Protein AF-A0A1S3GCM2-F1 (afdb_monomer)

InterPro domains:
  IPR0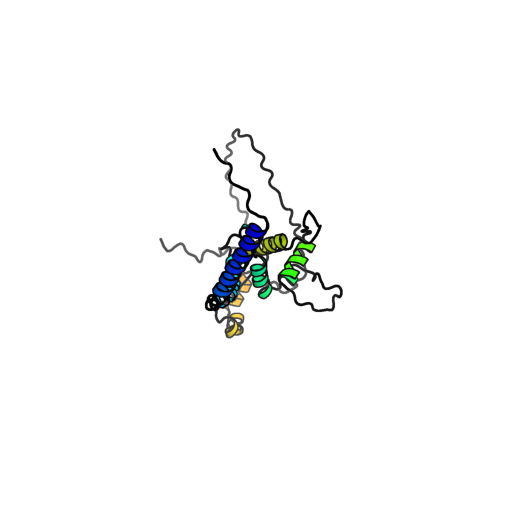43358 Ras GTPase GNL1-like [PTHR45709] (51-203)

pLDDT: mean 72.0, std 21.54, range [31.83, 96.75]

Organism: Dipodomys ordii (NCBI:txid10020)

Nearest PDB structures (foldseek):
  6n8o-assembly1_W  TM=8.128E-01  e=1.733E-04  Saccharomyces cerevisiae S288C
  5t62-assembly1_W  TM=8.204E-01  e=4.317E-04  Saccharomyces cerevisiae S288C
  6rzz-assembly1_o  TM=7.900E-01  e=2.388E-03  Saccharomyces cerevisiae
  6qtz-assembly1_o  TM=7.694E-01  e=2.337E-02  Saccharomyces cerevisiae

Structure (mmCIF, N/CA/C/O backbone):
data_AF-A0A1S3GCM2-F1
#
_entry.id   AF-A0A1S3GCM2-F1
#
loop_
_atom_site.group_PDB
_atom_site.id
_atom_site.type_symbol
_atom_site.label_atom_id
_atom_site.label_alt_id
_atom_site.label_comp_id
_atom_site.label_asym_id
_atom_site.label_entity_id
_atom_site.label_seq_id
_atom_site.pdbx_PDB_ins_code
_atom_site.Cartn_x
_atom_site.Cartn_y
_atom_site.Cartn_z
_atom_site.occupancy
_atom_site.B_iso_or_equiv
_atom_site.auth_seq_id
_atom_site.auth_comp_id
_atom_site.auth_asym_id
_atom_site.auth_atom_id
_atom_site.pdbx_PDB_model_num
ATOM 1 N N . MET A 1 1 ? 45.950 47.009 -46.769 1.00 57.00 1 MET A N 1
ATOM 2 C CA . MET A 1 1 ? 45.508 46.757 -45.376 1.00 57.00 1 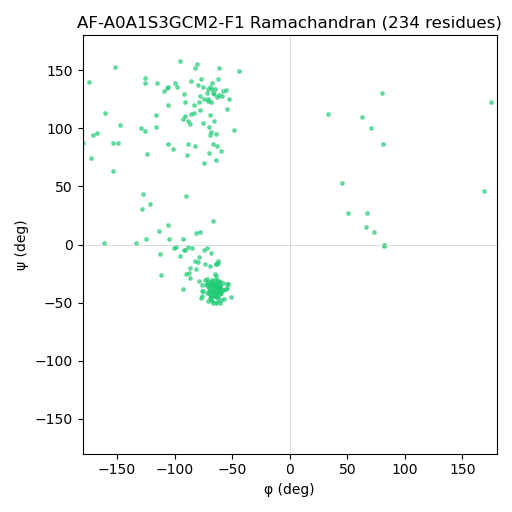MET A CA 1
ATOM 3 C C . MET A 1 1 ? 46.538 45.876 -44.669 1.00 57.00 1 MET A C 1
ATOM 5 O O . MET A 1 1 ? 46.752 44.761 -45.135 1.00 57.00 1 MET A O 1
ATOM 9 N N . PRO A 1 2 ? 47.229 46.347 -43.614 1.00 59.69 2 PRO A N 1
ATOM 10 C CA . PRO A 1 2 ? 48.253 45.549 -42.939 1.00 59.69 2 PRO A CA 1
ATOM 11 C C . PRO A 1 2 ? 47.612 44.452 -42.072 1.00 59.69 2 PRO A C 1
ATOM 13 O O . PRO A 1 2 ? 46.764 44.729 -41.224 1.00 59.69 2 PRO A O 1
ATOM 16 N N . ARG A 1 3 ? 48.000 43.188 -42.294 1.00 69.44 3 ARG A N 1
ATOM 17 C CA . ARG A 1 3 ? 47.502 42.033 -41.525 1.00 69.44 3 ARG A CA 1
ATOM 18 C C . ARG A 1 3 ? 48.064 42.062 -40.098 1.00 69.44 3 ARG A C 1
ATOM 20 O O . ARG A 1 3 ? 49.262 42.267 -39.904 1.00 69.44 3 ARG A O 1
ATOM 27 N N . LYS A 1 4 ? 47.204 41.838 -39.095 1.00 70.44 4 LYS A N 1
ATOM 28 C CA . LYS A 1 4 ? 47.606 41.750 -37.680 1.00 70.44 4 LYS A CA 1
ATOM 29 C C . LYS A 1 4 ? 48.572 40.575 -37.489 1.00 70.44 4 LYS A C 1
ATOM 31 O O . LYS A 1 4 ? 48.278 39.460 -37.914 1.00 70.44 4 LYS A O 1
ATOM 36 N N . LYS A 1 5 ? 49.720 40.832 -36.854 1.00 67.88 5 LYS A N 1
ATOM 37 C CA . LYS A 1 5 ? 50.728 39.805 -36.551 1.00 67.88 5 LYS A CA 1
ATOM 38 C C . LYS A 1 5 ? 50.137 38.788 -35.561 1.00 67.88 5 LYS A C 1
ATOM 40 O O . LYS A 1 5 ? 49.510 39.213 -34.588 1.00 67.88 5 LYS A O 1
ATOM 45 N N . PRO A 1 6 ? 50.308 37.474 -35.784 1.00 67.62 6 PRO A N 1
ATOM 46 C CA . PRO A 1 6 ? 49.808 36.461 -34.864 1.00 67.62 6 PRO A CA 1
ATOM 47 C C . PRO A 1 6 ? 50.478 36.607 -33.492 1.00 67.62 6 PRO A C 1
ATOM 49 O O . PRO A 1 6 ? 51.662 36.937 -33.397 1.00 67.62 6 PRO A O 1
ATOM 52 N N . PHE A 1 7 ? 49.708 36.380 -32.424 1.00 67.88 7 PHE A N 1
ATOM 53 C CA . PHE A 1 7 ? 50.210 36.472 -31.055 1.00 67.88 7 PHE A CA 1
ATOM 54 C C . PHE A 1 7 ? 51.369 35.502 -30.847 1.00 67.88 7 PHE A C 1
ATOM 56 O O . PHE A 1 7 ? 51.246 34.301 -31.096 1.00 67.88 7 PHE A O 1
ATOM 63 N N . SER A 1 8 ? 52.483 36.034 -30.346 1.00 75.81 8 SER A N 1
ATOM 64 C CA . SER A 1 8 ? 53.627 35.223 -29.949 1.00 75.81 8 SER A CA 1
ATOM 65 C C . SER A 1 8 ? 53.179 34.165 -28.941 1.00 75.81 8 SER A C 1
ATOM 67 O O . SER A 1 8 ? 52.483 34.468 -27.967 1.00 75.81 8 SER A O 1
ATOM 69 N N . VAL A 1 9 ? 53.603 32.917 -29.150 1.00 75.31 9 VAL A N 1
ATOM 70 C CA . VAL A 1 9 ? 53.240 31.768 -28.303 1.00 75.31 9 VAL A CA 1
ATOM 71 C C . VAL A 1 9 ? 53.555 32.042 -26.825 1.00 75.31 9 VAL A C 1
ATOM 73 O O . VAL A 1 9 ? 52.787 31.663 -25.940 1.00 75.31 9 VAL A O 1
ATOM 76 N N . LYS A 1 10 ? 54.630 32.795 -26.549 1.00 80.44 10 LYS A N 1
ATOM 77 C CA . LYS A 1 10 ? 55.011 33.213 -25.191 1.00 80.44 10 LYS A CA 1
ATOM 78 C C . LYS A 1 10 ? 53.991 34.167 -24.560 1.00 80.44 10 LYS A C 1
ATOM 80 O O . LYS A 1 10 ? 53.651 34.011 -23.390 1.00 80.44 10 LYS A O 1
ATOM 85 N N . GLN A 1 11 ? 53.459 35.112 -25.335 1.00 80.31 11 GLN A N 1
ATOM 86 C CA . GLN A 1 11 ? 52.444 36.059 -24.860 1.00 80.31 11 GLN A CA 1
ATOM 87 C C . GLN A 1 11 ? 51.109 35.355 -24.589 1.00 80.31 11 GLN A C 1
ATOM 89 O O . GLN A 1 11 ? 50.469 35.622 -23.574 1.00 80.31 11 GLN A O 1
ATOM 94 N N . LYS A 1 12 ? 50.728 34.394 -25.442 1.00 81.62 12 LYS A N 1
ATOM 95 C CA . LYS A 1 12 ? 49.505 33.598 -25.262 1.00 81.62 12 LYS A CA 1
ATOM 96 C C . LYS A 1 12 ? 49.582 32.685 -24.032 1.00 81.62 12 LYS A C 1
ATOM 98 O O . LYS A 1 12 ? 48.602 32.574 -23.299 1.00 81.62 12 LYS A O 1
ATOM 103 N N . LYS A 1 13 ? 50.746 32.078 -23.765 1.00 84.19 13 LYS A N 1
ATOM 104 C CA . LYS A 1 13 ? 50.967 31.261 -22.559 1.00 84.19 13 LYS A CA 1
ATOM 105 C C . LYS A 1 13 ? 50.836 32.098 -21.283 1.00 84.19 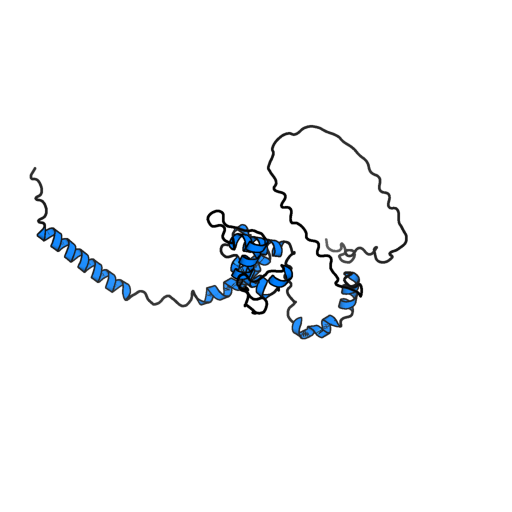13 LYS A C 1
ATOM 107 O O . LYS A 1 13 ? 50.126 31.681 -20.375 1.00 84.19 13 LYS A O 1
ATOM 112 N N . LYS A 1 14 ? 51.434 33.296 -21.256 1.00 86.19 14 LYS A N 1
ATOM 113 C CA . LYS A 1 14 ? 51.326 34.221 -20.117 1.00 86.19 14 LYS A CA 1
ATOM 114 C C . LYS A 1 14 ? 49.877 34.662 -19.869 1.00 86.19 14 LYS A C 1
ATOM 116 O O . LYS A 1 14 ? 49.393 34.543 -18.754 1.00 86.19 14 LYS A O 1
ATOM 121 N N . GLN A 1 15 ? 49.143 35.036 -20.922 1.00 82.56 15 GLN A N 1
ATOM 122 C CA . GLN A 1 15 ? 47.719 35.389 -20.811 1.00 82.56 15 GLN A CA 1
ATOM 123 C C . GLN A 1 15 ? 46.852 34.263 -20.228 1.00 82.56 15 GLN A C 1
ATOM 125 O O . GLN A 1 15 ? 45.928 34.526 -19.460 1.00 82.56 15 GLN A O 1
ATOM 130 N N . LEU A 1 16 ? 47.122 33.0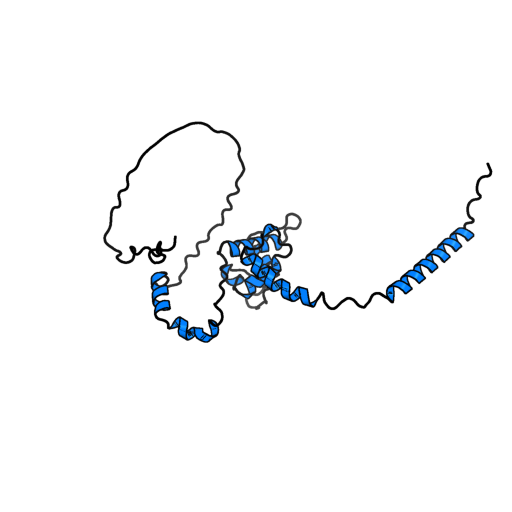07 -20.597 1.00 82.19 16 LEU A N 1
ATOM 131 C CA . LEU A 1 16 ? 46.379 31.860 -20.070 1.00 82.19 16 LEU A CA 1
ATOM 132 C C . LEU A 1 16 ? 46.705 31.582 -18.599 1.00 82.19 16 LEU A C 1
ATOM 134 O O . LEU A 1 16 ? 45.823 31.146 -17.860 1.00 82.19 16 LEU A O 1
ATOM 138 N N . GLN A 1 17 ? 47.944 31.840 -18.180 1.00 83.81 17 GLN A N 1
ATOM 139 C CA . GLN A 1 17 ? 48.387 31.668 -16.799 1.00 83.81 17 GLN A CA 1
ATOM 140 C C . GLN A 1 17 ? 47.756 32.734 -15.890 1.00 83.81 17 GLN A C 1
ATOM 142 O O . GLN A 1 17 ? 47.071 32.374 -14.933 1.00 83.81 17 GLN A O 1
ATOM 147 N N . ASP A 1 18 ? 47.808 34.007 -16.295 1.00 85.31 18 ASP A N 1
ATOM 148 C CA . ASP A 1 18 ? 47.167 35.122 -15.580 1.00 85.31 18 ASP A CA 1
ATOM 149 C C . ASP A 1 18 ? 45.637 34.931 -15.476 1.00 85.31 18 ASP A C 1
ATOM 151 O O . ASP A 1 18 ? 45.013 35.233 -14.454 1.00 85.31 18 ASP A O 1
ATOM 155 N N . LYS A 1 19 ? 44.999 34.375 -16.521 1.00 83.62 19 LYS A N 1
ATOM 156 C CA . LYS A 1 19 ? 43.556 34.064 -16.511 1.00 83.62 19 LYS A CA 1
ATOM 157 C C . LYS A 1 19 ? 43.211 32.917 -15.552 1.00 83.62 19 LYS A C 1
ATOM 159 O O . LYS A 1 19 ? 42.137 32.939 -14.949 1.00 83.62 19 LYS A O 1
ATOM 164 N N . ARG A 1 20 ? 44.096 31.924 -15.400 1.00 77.00 20 ARG A N 1
ATOM 165 C CA . ARG A 1 20 ? 43.927 30.820 -14.437 1.00 77.00 20 ARG A CA 1
ATOM 166 C C . ARG A 1 20 ? 44.093 31.301 -12.997 1.00 77.00 20 ARG A C 1
ATOM 168 O O . ARG A 1 20 ? 43.283 30.923 -12.156 1.00 77.00 20 ARG A O 1
ATOM 175 N N . GLU A 1 21 ? 45.066 32.167 -12.731 1.00 77.06 21 GLU A N 1
ATOM 176 C CA . GLU A 1 21 ? 45.298 32.737 -11.396 1.00 77.06 21 GLU A CA 1
ATOM 177 C C . GLU A 1 21 ? 44.140 33.637 -10.946 1.00 77.06 21 GLU A C 1
ATOM 179 O O . GLU A 1 21 ? 43.641 33.482 -9.832 1.00 77.06 21 GLU A O 1
ATOM 184 N N . ARG A 1 22 ? 43.604 34.479 -11.843 1.00 74.44 22 ARG A N 1
ATOM 185 C CA . ARG A 1 22 ? 42.395 35.275 -11.554 1.00 74.44 22 ARG A CA 1
ATOM 186 C C . ARG A 1 22 ? 41.172 34.407 -11.260 1.00 74.44 22 ARG A C 1
ATOM 188 O O . ARG A 1 22 ? 40.411 34.717 -10.349 1.00 74.44 22 ARG A O 1
ATOM 195 N N . LYS A 1 23 ? 40.980 33.310 -12.003 1.00 71.31 23 LYS A N 1
ATOM 196 C CA . LYS A 1 23 ? 39.861 32.383 -11.761 1.00 71.31 23 LYS A CA 1
ATOM 197 C C . LYS A 1 23 ? 40.004 31.650 -10.421 1.00 71.31 23 LYS A C 1
ATOM 199 O O . LYS A 1 23 ? 38.994 31.411 -9.769 1.00 71.31 23 LYS A O 1
ATOM 204 N N . ARG A 1 24 ? 41.235 31.334 -10.004 1.00 67.25 24 ARG A N 1
ATOM 205 C CA . ARG A 1 24 ? 41.522 30.684 -8.717 1.00 67.25 24 ARG A CA 1
ATOM 206 C C . ARG A 1 24 ? 41.224 31.609 -7.532 1.00 67.25 24 ARG A C 1
ATOM 208 O O . ARG A 1 24 ? 40.508 31.199 -6.629 1.00 67.25 24 ARG A O 1
ATOM 215 N N . GLY A 1 25 ? 41.645 32.875 -7.596 1.00 60.19 25 GLY A N 1
ATOM 216 C CA . GLY A 1 25 ? 41.355 33.859 -6.541 1.00 60.19 25 GLY A CA 1
ATOM 217 C C . GLY A 1 25 ? 39.861 34.166 -6.356 1.00 60.19 25 GLY A C 1
ATOM 218 O O . GLY A 1 25 ? 39.407 34.367 -5.234 1.00 60.19 25 GLY A O 1
ATOM 219 N N . LEU A 1 26 ? 39.068 34.140 -7.436 1.00 58.72 26 LEU A N 1
ATOM 220 C CA . LEU A 1 26 ? 37.606 34.269 -7.350 1.00 58.72 26 LEU A CA 1
ATOM 221 C C . LEU A 1 26 ? 36.934 33.052 -6.694 1.00 58.72 26 LEU A C 1
ATOM 223 O O . LEU A 1 26 ? 35.932 33.208 -6.002 1.00 58.72 26 LEU A O 1
ATOM 227 N N . GLN A 1 27 ? 37.472 31.848 -6.909 1.00 58.09 27 GLN A N 1
ATOM 228 C CA . GLN A 1 27 ? 36.928 30.615 -6.335 1.00 58.09 27 GLN A CA 1
ATOM 229 C C . GLN A 1 27 ? 37.167 30.533 -4.823 1.00 58.09 27 GLN A C 1
ATOM 231 O O . GLN A 1 27 ? 36.278 30.093 -4.097 1.00 58.09 27 GLN A O 1
ATOM 236 N N . ASP A 1 28 ? 38.311 31.025 -4.346 1.00 56.62 28 ASP A N 1
ATOM 237 C CA . ASP A 1 28 ? 38.627 31.059 -2.913 1.00 56.62 28 ASP A CA 1
ATOM 238 C C . ASP A 1 28 ? 37.825 32.142 -2.160 1.00 56.62 28 ASP A C 1
ATOM 240 O O . ASP A 1 28 ? 37.438 31.933 -1.012 1.00 56.62 28 ASP A O 1
ATOM 244 N N . GLY A 1 29 ? 37.468 33.256 -2.817 1.00 52.84 29 GLY A N 1
ATOM 245 C CA . GLY A 1 29 ? 36.612 34.301 -2.231 1.00 52.84 29 GLY A CA 1
ATOM 246 C C . GLY A 1 29 ? 35.134 33.909 -2.071 1.00 52.84 29 GLY A C 1
ATOM 247 O O . GLY A 1 29 ? 34.475 34.364 -1.140 1.00 52.84 29 GLY A O 1
ATOM 248 N N . LEU A 1 30 ? 34.613 33.034 -2.939 1.00 54.59 30 LEU A N 1
ATOM 249 C CA . LEU A 1 30 ? 33.216 32.564 -2.902 1.00 54.59 30 LEU A CA 1
ATOM 250 C C . LEU A 1 30 ? 32.973 31.438 -1.882 1.00 54.59 30 LEU A C 1
ATOM 252 O O . LEU A 1 30 ? 31.838 31.232 -1.450 1.00 54.59 30 LEU A O 1
ATOM 256 N N . ARG A 1 31 ? 34.025 30.719 -1.468 1.00 52.25 31 ARG A N 1
ATOM 257 C CA . ARG A 1 31 ? 33.927 29.635 -0.471 1.00 52.25 31 ARG A CA 1
ATOM 258 C C . ARG A 1 31 ? 33.854 30.140 0.975 1.00 52.25 31 ARG A C 1
ATOM 260 O O . ARG A 1 31 ? 33.459 29.379 1.848 1.00 52.25 31 ARG A O 1
ATOM 267 N N . SER A 1 32 ? 34.189 31.408 1.222 1.00 52.00 32 SER A N 1
ATOM 268 C CA . SER A 1 32 ? 34.208 32.018 2.563 1.00 52.00 32 SER A CA 1
ATOM 269 C C . SER A 1 32 ? 32.849 32.594 3.010 1.00 52.00 32 SER A C 1
ATOM 271 O O . SER A 1 32 ? 32.602 32.747 4.201 1.00 52.00 32 SER A O 1
ATOM 273 N N . SER A 1 33 ? 31.925 32.878 2.086 1.00 52.75 33 SER A N 1
ATOM 274 C CA . SER A 1 33 ? 30.721 33.682 2.372 1.00 52.75 33 SER A CA 1
ATOM 275 C C . SER A 1 33 ? 29.378 32.942 2.290 1.00 52.75 33 SER A C 1
ATOM 277 O O . SER A 1 33 ? 28.334 33.587 2.343 1.00 52.75 33 SER A O 1
ATOM 279 N N . SER A 1 34 ? 29.365 31.606 2.199 1.00 52.91 34 SER A N 1
ATOM 280 C CA . SER A 1 34 ? 28.137 30.859 1.857 1.00 52.91 34 SER A CA 1
ATOM 281 C C . SER A 1 34 ? 27.755 29.717 2.810 1.00 52.91 34 SER A C 1
ATOM 283 O O . SER A 1 34 ? 27.143 28.759 2.353 1.00 52.91 34 SER A O 1
ATOM 285 N N . ASN A 1 35 ? 28.070 29.781 4.112 1.00 52.47 35 ASN A N 1
ATOM 286 C CA . ASN A 1 35 ? 27.761 28.669 5.034 1.00 52.47 35 ASN A CA 1
ATOM 287 C C . ASN A 1 35 ? 26.859 29.009 6.234 1.00 52.47 35 ASN A C 1
ATOM 289 O O . ASN A 1 35 ? 27.005 28.424 7.303 1.00 52.47 35 ASN A O 1
ATOM 293 N N . SER A 1 36 ? 25.889 29.908 6.049 1.00 47.56 36 SER A N 1
ATOM 294 C CA . SER A 1 36 ? 24.922 30.262 7.104 1.00 47.56 36 SER A CA 1
ATOM 295 C C . SER A 1 36 ? 23.466 30.146 6.646 1.00 47.56 36 SER A C 1
ATOM 297 O O . SER A 1 36 ? 22.679 31.050 6.903 1.00 47.56 36 SER A O 1
ATOM 299 N N . ARG A 1 37 ? 23.092 29.074 5.931 1.00 53.31 37 ARG A N 1
ATOM 300 C CA . ARG A 1 37 ? 21.684 28.754 5.599 1.00 53.31 37 ARG A CA 1
ATOM 301 C C . ARG A 1 37 ? 21.466 27.246 5.386 1.00 53.31 37 ARG A C 1
ATOM 303 O O . ARG A 1 37 ? 21.103 26.820 4.298 1.00 53.31 37 ARG A O 1
ATOM 310 N N . SER A 1 38 ? 21.666 26.427 6.412 1.00 51.34 38 SER A N 1
ATOM 311 C CA . SER A 1 38 ? 21.240 25.018 6.388 1.00 51.34 38 SER A CA 1
ATOM 312 C C . SER A 1 38 ? 20.889 24.566 7.803 1.00 51.34 38 SER A C 1
ATOM 314 O O . SER A 1 38 ? 21.744 24.111 8.552 1.00 51.34 38 SER A O 1
ATOM 316 N N . GLY A 1 39 ? 19.638 24.787 8.200 1.00 49.41 39 GLY A N 1
ATOM 317 C CA . GLY A 1 39 ? 19.149 24.362 9.516 1.00 49.41 39 GLY A CA 1
ATOM 318 C C . GLY A 1 39 ? 17.628 24.286 9.667 1.00 49.41 39 GLY A C 1
ATOM 319 O O . GLY A 1 39 ? 17.153 23.947 10.741 1.00 49.41 39 GLY A O 1
ATOM 320 N N . SER A 1 40 ? 16.844 24.582 8.622 1.00 48.56 40 SER A N 1
ATOM 321 C CA . SER A 1 40 ? 15.370 24.514 8.687 1.00 48.56 40 SER A CA 1
ATOM 322 C C . SER A 1 40 ? 14.730 23.632 7.618 1.00 48.56 40 SER A C 1
ATOM 324 O O . SER A 1 40 ? 13.510 23.608 7.525 1.00 48.56 40 SER A O 1
ATOM 326 N N . ARG A 1 41 ? 15.522 22.929 6.800 1.00 50.28 41 ARG A N 1
ATOM 327 C CA . ARG A 1 41 ? 14.986 22.040 5.757 1.00 50.28 41 ARG A CA 1
ATOM 328 C C . ARG A 1 41 ? 14.829 20.601 6.257 1.00 50.28 41 ARG A C 1
ATOM 330 O O . ARG A 1 41 ? 13.786 20.010 6.051 1.00 50.28 41 ARG A O 1
ATOM 337 N N . GLU A 1 42 ? 15.781 20.147 7.066 1.00 48.28 42 GLU A N 1
ATOM 338 C CA . GLU A 1 42 ? 15.826 18.781 7.608 1.00 48.28 42 GLU A CA 1
ATOM 339 C C . GLU A 1 42 ? 14.663 18.461 8.558 1.00 48.28 42 GLU A C 1
ATOM 341 O O . GLU A 1 42 ? 14.116 17.372 8.540 1.00 48.28 42 GLU A O 1
ATOM 346 N N . ARG A 1 43 ? 14.197 19.442 9.345 1.00 44.62 43 ARG A N 1
ATOM 347 C CA . ARG A 1 43 ? 13.103 19.224 10.309 1.00 44.62 43 ARG A CA 1
ATOM 348 C C . ARG A 1 43 ? 11.705 19.205 9.665 1.00 44.62 43 ARG A C 1
ATOM 350 O O . ARG A 1 43 ? 10.735 18.902 10.345 1.00 44.62 43 ARG A O 1
ATOM 357 N N . ARG A 1 44 ? 11.576 19.588 8.389 1.00 48.50 44 ARG A N 1
ATOM 358 C CA . ARG A 1 44 ? 10.285 19.591 7.678 1.00 48.50 44 ARG A CA 1
ATOM 359 C C . ARG A 1 44 ? 10.012 18.265 6.969 1.00 48.50 44 ARG A C 1
ATOM 361 O O . ARG A 1 44 ? 8.849 17.954 6.772 1.00 48.50 44 ARG A O 1
ATOM 368 N N . GLU A 1 45 ? 11.055 17.524 6.613 1.00 53.09 45 GLU A N 1
ATOM 369 C CA . GLU A 1 45 ? 10.960 16.317 5.784 1.00 53.09 45 GLU A CA 1
ATOM 370 C C . GLU A 1 45 ? 10.414 15.124 6.601 1.00 53.09 45 GLU A C 1
ATOM 372 O O . GLU A 1 45 ? 9.427 14.522 6.202 1.00 53.09 45 GLU A O 1
ATOM 377 N N . GLU A 1 46 ? 10.888 14.898 7.834 1.00 51.69 46 GLU A N 1
ATOM 378 C CA . GLU A 1 46 ? 10.420 13.760 8.660 1.00 51.69 46 GLU A CA 1
ATOM 379 C C . GLU A 1 46 ? 8.930 13.821 9.059 1.00 51.69 46 GLU A C 1
ATOM 381 O O . GLU A 1 46 ? 8.301 12.796 9.321 1.00 51.69 46 GLU A O 1
ATOM 386 N N . GLN A 1 47 ? 8.346 15.021 9.141 1.00 49.09 47 GLN A N 1
ATOM 387 C CA . GLN A 1 47 ? 6.947 15.201 9.548 1.00 49.09 47 GLN A CA 1
ATOM 388 C C . GLN A 1 47 ? 5.957 15.113 8.383 1.00 49.09 47 GLN A C 1
ATOM 390 O O . GLN A 1 47 ? 4.793 14.790 8.618 1.00 49.09 47 GLN A O 1
ATOM 395 N N . THR A 1 48 ? 6.394 15.379 7.150 1.00 57.09 48 THR A N 1
ATOM 396 C CA . THR A 1 48 ? 5.536 15.282 5.959 1.00 57.09 48 THR A CA 1
ATOM 397 C C . THR A 1 48 ? 5.351 13.840 5.501 1.00 57.09 48 THR A C 1
ATOM 399 O O . THR A 1 48 ? 4.260 13.475 5.072 1.00 57.09 48 THR A O 1
ATOM 402 N N . ASP A 1 49 ? 6.354 12.985 5.706 1.00 58.44 49 ASP A N 1
ATOM 403 C CA . ASP A 1 49 ? 6.330 11.605 5.203 1.00 58.44 49 ASP A CA 1
ATOM 404 C C . ASP A 1 49 ? 5.203 10.761 5.823 1.00 58.44 49 ASP A C 1
ATOM 406 O O . ASP A 1 49 ? 4.601 9.913 5.163 1.00 58.44 49 ASP A O 1
ATOM 410 N N . THR A 1 50 ? 4.856 11.027 7.089 1.00 65.94 50 THR A N 1
ATOM 411 C CA . THR A 1 50 ? 3.753 10.322 7.764 1.00 65.94 50 THR A CA 1
ATOM 412 C C . THR A 1 50 ? 2.385 10.826 7.300 1.00 65.94 50 THR A C 1
ATOM 414 O O . THR A 1 50 ? 1.475 10.022 7.106 1.00 65.94 50 THR A O 1
ATOM 417 N N . SER A 1 51 ? 2.228 12.142 7.109 1.00 76.12 51 SER A N 1
ATOM 418 C CA . SER A 1 51 ? 0.954 12.729 6.670 1.00 76.12 51 SER A CA 1
ATOM 419 C C . SER A 1 51 ? 0.645 12.425 5.208 1.00 76.12 51 SER A C 1
ATOM 421 O O . SER A 1 51 ? -0.513 12.208 4.851 1.00 76.12 51 SER A O 1
ATOM 423 N N . ASP A 1 52 ? 1.676 12.374 4.365 1.00 82.81 52 ASP A N 1
ATOM 424 C CA . ASP A 1 52 ? 1.504 12.134 2.936 1.00 82.81 52 ASP A CA 1
ATOM 425 C C . ASP A 1 52 ? 1.060 10.687 2.681 1.00 82.81 52 ASP A C 1
ATOM 427 O O . ASP A 1 52 ? 0.129 10.461 1.904 1.00 82.81 52 ASP A O 1
ATOM 431 N N . GLY A 1 53 ? 1.621 9.715 3.413 1.00 88.75 53 GLY A N 1
ATOM 432 C CA . GLY A 1 53 ? 1.199 8.313 3.337 1.00 88.75 53 GLY A CA 1
ATOM 433 C C . GLY A 1 53 ? -0.276 8.098 3.694 1.00 88.75 53 GLY A C 1
ATOM 434 O O . GLY A 1 53 ? -0.981 7.369 2.998 1.00 88.75 53 GLY A O 1
ATOM 435 N N . GLU A 1 54 ? -0.770 8.780 4.728 1.00 90.25 54 GLU A N 1
ATOM 436 C CA . GLU A 1 54 ? -2.180 8.714 5.124 1.00 90.25 54 GLU A CA 1
ATOM 437 C C . GLU A 1 54 ? -3.108 9.320 4.065 1.00 90.25 54 GLU A C 1
ATOM 439 O O . GLU A 1 54 ? -4.125 8.721 3.717 1.00 90.25 54 GLU A O 1
ATOM 444 N N . SER A 1 55 ? -2.737 10.473 3.499 1.00 91.88 55 SER A N 1
ATOM 445 C CA . SER A 1 55 ? -3.543 11.152 2.475 1.00 91.88 55 SER A CA 1
ATOM 446 C C . SER A 1 55 ? -3.745 10.306 1.210 1.00 91.88 55 SER A C 1
ATOM 448 O O . SER A 1 55 ? -4.815 10.333 0.596 1.00 91.88 55 SER A O 1
ATOM 450 N N . VAL A 1 56 ? -2.733 9.514 0.846 1.00 93.31 56 VAL A N 1
ATOM 451 C CA . VAL A 1 56 ? -2.789 8.562 -0.267 1.00 93.31 56 VAL A CA 1
ATOM 452 C C . VAL A 1 56 ? -3.765 7.430 0.036 1.00 93.31 56 VAL A C 1
ATOM 454 O O . VAL A 1 56 ? -4.618 7.121 -0.793 1.00 93.31 56 VAL A O 1
ATOM 457 N N . LEU A 1 57 ? -3.657 6.822 1.219 1.00 92.12 57 LEU A N 1
ATOM 458 C CA . LEU A 1 57 ? -4.512 5.701 1.623 1.00 92.12 57 LEU A CA 1
ATOM 459 C C . LEU A 1 57 ? -5.972 6.124 1.810 1.00 92.12 57 LEU A C 1
ATOM 461 O O . LEU A 1 57 ? -6.874 5.347 1.520 1.00 92.12 57 LEU A O 1
ATOM 465 N N . ALA A 1 58 ? -6.207 7.371 2.222 1.00 90.69 58 ALA A N 1
ATOM 466 C CA . ALA A 1 58 ? -7.536 7.971 2.287 1.00 90.69 58 ALA A CA 1
ATOM 467 C C . ALA A 1 58 ? -8.138 8.293 0.901 1.00 90.69 58 ALA A C 1
ATOM 469 O O . ALA A 1 58 ? -9.259 8.793 0.826 1.00 90.69 58 ALA A O 1
ATOM 470 N N . GLY A 1 59 ? -7.405 8.063 -0.196 1.00 89.88 59 GLY A N 1
ATOM 471 C CA . GLY A 1 59 ? -7.866 8.338 -1.560 1.00 89.88 59 GLY A CA 1
ATOM 472 C C . GLY A 1 59 ? -7.907 9.825 -1.930 1.00 89.88 59 GLY A C 1
ATOM 473 O O . GLY A 1 59 ? -8.451 10.182 -2.972 1.00 89.88 59 GLY A O 1
ATOM 474 N N . ILE A 1 60 ? -7.326 10.705 -1.105 1.00 91.81 60 ILE A N 1
ATOM 475 C CA . ILE A 1 60 ? -7.294 12.158 -1.349 1.00 91.81 60 ILE A CA 1
ATOM 476 C C . ILE A 1 60 ? -6.313 12.483 -2.481 1.00 91.81 60 ILE A C 1
ATOM 478 O O . ILE A 1 60 ? -6.536 13.411 -3.262 1.00 91.81 60 ILE A O 1
ATOM 482 N N . TYR A 1 61 ? -5.223 11.717 -2.579 1.00 92.12 61 TYR A N 1
ATOM 483 C CA . TYR A 1 61 ? -4.188 11.904 -3.589 1.00 92.12 61 TYR A CA 1
ATOM 484 C C . TYR A 1 61 ? -4.200 10.774 -4.636 1.00 92.12 61 TYR A C 1
ATOM 486 O O . TYR A 1 61 ? -4.212 9.597 -4.269 1.00 92.12 61 TYR A O 1
ATOM 494 N N . PRO A 1 62 ? -4.157 11.086 -5.947 1.00 92.38 62 PRO A N 1
ATOM 495 C CA . PRO A 1 62 ? -4.220 10.072 -6.995 1.00 92.38 62 PRO A CA 1
ATOM 496 C C . PRO A 1 62 ? -2.961 9.194 -7.022 1.00 92.38 62 PRO A C 1
ATOM 498 O O . PRO A 1 62 ? -1.856 9.676 -7.277 1.00 92.38 62 PRO A O 1
ATOM 501 N N . ILE A 1 63 ? -3.144 7.876 -6.873 1.00 92.25 63 ILE A N 1
ATOM 502 C CA . ILE A 1 63 ? -2.045 6.892 -6.808 1.00 92.25 63 ILE A CA 1
ATOM 503 C C . ILE A 1 63 ? -1.106 6.979 -8.022 1.00 92.25 63 ILE A C 1
ATOM 505 O O . ILE A 1 63 ? 0.108 6.880 -7.881 1.00 92.25 63 ILE A O 1
ATOM 509 N N . ALA A 1 64 ? -1.645 7.240 -9.216 1.00 90.31 64 ALA A N 1
ATOM 510 C CA . ALA A 1 64 ? -0.860 7.321 -10.451 1.00 90.31 64 ALA A CA 1
ATOM 511 C C . ALA A 1 64 ? 0.167 8.473 -10.485 1.00 90.31 64 ALA A C 1
ATOM 513 O O . ALA A 1 64 ? 1.058 8.457 -11.331 1.00 90.31 64 ALA A O 1
ATOM 514 N N . GLN A 1 65 ? 0.041 9.476 -9.610 1.00 91.06 65 GLN A N 1
ATOM 515 C CA . GLN A 1 65 ? 0.934 10.642 -9.568 1.00 91.06 65 GLN A CA 1
ATOM 516 C C . GLN A 1 65 ? 1.998 10.543 -8.465 1.00 91.06 65 GLN A C 1
ATOM 518 O O . GLN A 1 65 ? 2.851 11.425 -8.352 1.00 91.06 65 GLN A O 1
ATOM 523 N N . ILE A 1 66 ? 1.969 9.483 -7.653 1.00 90.56 66 ILE A N 1
ATOM 524 C CA . ILE A 1 66 ? 2.867 9.329 -6.510 1.00 90.56 66 ILE A CA 1
ATOM 525 C C . ILE A 1 66 ? 4.291 9.046 -6.988 1.00 90.56 66 ILE A C 1
ATOM 527 O O . ILE A 1 66 ? 4.556 8.059 -7.673 1.00 90.56 66 ILE A O 1
ATOM 531 N N . GLN A 1 67 ? 5.238 9.886 -6.571 1.00 88.81 67 GLN A N 1
ATOM 532 C CA . GLN A 1 67 ? 6.657 9.663 -6.859 1.00 88.81 67 GLN A CA 1
ATOM 533 C C . GLN A 1 67 ? 7.251 8.555 -5.982 1.00 88.81 67 GLN A C 1
ATOM 535 O O . GLN A 1 67 ? 8.006 7.721 -6.477 1.00 88.81 67 GLN A O 1
ATOM 540 N N . GLU A 1 68 ? 6.870 8.512 -4.704 1.00 89.81 68 GLU A N 1
ATOM 541 C CA . GLU A 1 68 ? 7.441 7.615 -3.695 1.00 89.81 68 GLU A CA 1
ATOM 542 C C . GLU A 1 68 ? 6.349 6.749 -3.035 1.00 89.81 68 GLU A C 1
ATOM 544 O O . GLU A 1 68 ? 5.906 7.029 -1.921 1.00 89.81 68 GLU A O 1
ATOM 549 N N . PRO A 1 69 ? 5.874 5.677 -3.702 1.00 93.25 69 PRO A N 1
ATOM 550 C CA . PRO A 1 69 ? 4.792 4.841 -3.173 1.00 93.25 69 PRO A CA 1
ATOM 551 C C . PRO A 1 69 ? 5.221 4.016 -1.951 1.00 93.25 69 PRO A C 1
ATOM 553 O O . PRO A 1 69 ? 4.375 3.56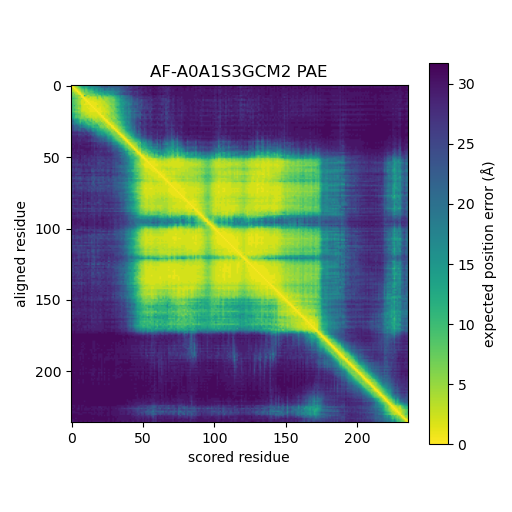3 -1.185 1.00 93.25 69 PRO A O 1
ATOM 556 N N . TYR A 1 70 ? 6.529 3.841 -1.735 1.00 93.62 70 TYR A N 1
ATOM 557 C CA . TYR A 1 70 ? 7.076 3.048 -0.633 1.00 93.62 70 TYR A CA 1
ATOM 558 C C . TYR A 1 70 ? 6.772 3.648 0.738 1.00 93.62 70 TYR A C 1
ATOM 560 O O . TYR A 1 70 ? 6.530 2.898 1.678 1.00 93.62 70 TYR A O 1
ATOM 568 N N . THR A 1 71 ? 6.726 4.977 0.850 1.00 93.12 71 THR A N 1
ATOM 569 C CA . THR A 1 71 ? 6.397 5.665 2.106 1.00 93.12 71 THR A CA 1
ATOM 570 C C . THR A 1 71 ? 4.960 5.363 2.529 1.00 93.12 71 THR A C 1
ATOM 572 O O . THR A 1 71 ? 4.712 4.987 3.674 1.00 93.12 71 THR A O 1
ATOM 575 N N . ALA A 1 72 ? 4.015 5.418 1.584 1.00 93.75 72 ALA A N 1
ATOM 576 C CA . ALA A 1 72 ? 2.615 5.074 1.831 1.00 93.75 72 ALA A CA 1
ATOM 577 C C . ALA A 1 72 ? 2.432 3.579 2.152 1.00 93.75 72 ALA A C 1
ATOM 579 O O . ALA A 1 72 ? 1.700 3.230 3.079 1.00 93.75 72 ALA A O 1
ATOM 580 N N . VAL A 1 73 ? 3.144 2.688 1.451 1.00 95.19 73 VAL A N 1
ATOM 581 C CA . VAL A 1 73 ? 3.135 1.249 1.772 1.00 95.19 73 VAL A CA 1
ATOM 582 C C . VAL A 1 73 ? 3.747 0.983 3.151 1.00 95.19 73 VAL A C 1
ATOM 584 O O . VAL A 1 73 ? 3.215 0.173 3.904 1.00 95.19 73 VAL A O 1
ATOM 587 N N . GLY A 1 74 ? 4.817 1.684 3.524 1.00 94.12 74 GLY A N 1
ATOM 588 C CA . GLY A 1 74 ? 5.414 1.595 4.856 1.00 94.12 74 GLY A CA 1
ATOM 589 C C . GLY A 1 74 ? 4.451 2.043 5.955 1.00 94.12 74 GLY A C 1
ATOM 590 O O . GLY A 1 74 ? 4.311 1.354 6.965 1.00 94.12 74 GLY A O 1
ATOM 591 N N . TYR A 1 75 ? 3.721 3.140 5.729 1.00 93.44 75 TYR A N 1
ATOM 592 C CA . TYR A 1 75 ? 2.665 3.606 6.633 1.00 93.44 75 TYR A CA 1
ATOM 593 C C . TYR A 1 75 ? 1.537 2.571 6.793 1.00 93.44 75 TYR A C 1
ATOM 595 O O . TYR A 1 75 ? 1.009 2.394 7.897 1.00 93.44 75 TYR A O 1
ATOM 603 N N . LEU A 1 76 ? 1.163 1.885 5.708 1.00 93.75 76 LEU A N 1
ATOM 604 C CA . LEU A 1 76 ? 0.166 0.812 5.727 1.00 93.75 76 LEU A CA 1
ATOM 605 C C . LEU A 1 76 ? 0.676 -0.403 6.522 1.00 93.75 76 LEU A C 1
ATOM 607 O O . LEU A 1 76 ? 0.008 -0.874 7.445 1.00 93.75 76 LEU A O 1
ATOM 611 N N . ALA A 1 77 ? 1.885 -0.869 6.205 1.00 93.38 77 ALA A N 1
ATOM 612 C CA . ALA A 1 77 ? 2.513 -2.039 6.816 1.00 93.38 77 ALA A CA 1
ATOM 613 C C . ALA A 1 77 ? 2.823 -1.859 8.309 1.00 93.38 77 ALA A C 1
ATOM 615 O O . ALA A 1 77 ? 2.870 -2.835 9.054 1.00 93.38 77 ALA A O 1
ATOM 616 N N . SER A 1 78 ? 2.998 -0.622 8.783 1.00 92.00 78 SER A N 1
ATOM 617 C CA . SER A 1 78 ? 3.197 -0.361 10.211 1.00 92.00 78 SER A CA 1
ATOM 618 C C . SER A 1 78 ? 1.919 -0.520 11.046 1.00 92.00 78 SER A C 1
ATOM 620 O O . SER A 1 78 ? 2.001 -0.567 12.271 1.00 92.00 78 SER A O 1
ATOM 622 N N . ARG A 1 79 ? 0.736 -0.531 10.415 1.00 91.75 79 ARG A N 1
ATOM 623 C CA . ARG A 1 79 ? -0.574 -0.593 11.096 1.00 91.75 79 ARG A CA 1
ATOM 624 C C . ARG A 1 79 ? -1.306 -1.906 10.862 1.00 91.75 79 ARG A C 1
ATOM 626 O O . ARG A 1 79 ? -2.114 -2.302 11.695 1.00 91.75 79 ARG A O 1
ATOM 633 N N . ILE A 1 80 ? -1.026 -2.565 9.743 1.00 92.88 80 ILE A N 1
ATOM 634 C CA . ILE A 1 80 ? -1.677 -3.802 9.325 1.00 92.88 80 ILE A CA 1
ATOM 635 C C . ILE A 1 80 ? -0.593 -4.852 9.062 1.00 92.88 80 ILE A C 1
ATOM 637 O O . ILE A 1 80 ? 0.410 -4.522 8.426 1.00 92.88 80 ILE A O 1
ATOM 641 N N . PRO A 1 81 ? -0.788 -6.121 9.467 1.00 91.69 81 PRO A N 1
ATOM 642 C CA . PRO A 1 81 ? 0.119 -7.209 9.111 1.00 91.69 81 PRO A CA 1
ATOM 643 C C . PRO A 1 81 ? -0.058 -7.616 7.635 1.00 91.69 81 PRO A C 1
ATOM 645 O O . PRO A 1 81 ? -0.566 -8.694 7.323 1.00 91.69 81 PRO A O 1
ATOM 648 N N . VAL A 1 82 ? 0.365 -6.747 6.712 1.00 92.50 82 VAL A N 1
ATOM 649 C CA . VAL A 1 82 ? 0.244 -6.931 5.251 1.00 92.50 82 VAL A CA 1
ATOM 650 C C . VAL A 1 82 ? 0.878 -8.249 4.796 1.00 92.50 82 VAL A C 1
ATOM 652 O O . VAL A 1 82 ? 0.326 -8.945 3.949 1.00 92.50 82 VAL A O 1
ATOM 655 N N . GLN A 1 83 ? 2.003 -8.628 5.396 1.00 91.81 83 GLN A N 1
ATOM 656 C CA . GLN A 1 83 ? 2.717 -9.872 5.126 1.00 91.81 83 GLN A CA 1
ATOM 657 C C . GLN A 1 83 ? 1.899 -11.127 5.456 1.00 91.81 83 GLN A C 1
ATOM 659 O O . GLN A 1 83 ? 1.980 -12.106 4.717 1.00 91.81 83 GLN A O 1
ATOM 664 N N . ALA A 1 84 ? 1.097 -11.093 6.525 1.00 91.50 84 ALA A N 1
ATOM 665 C CA . ALA A 1 84 ? 0.252 -12.218 6.912 1.00 91.50 84 ALA A CA 1
ATOM 666 C C . ALA A 1 84 ? -0.978 -12.298 6.004 1.00 91.50 84 ALA A C 1
ATOM 668 O O . ALA A 1 84 ? -1.259 -13.356 5.459 1.00 91.50 84 ALA A O 1
ATOM 669 N N . ILE A 1 85 ? -1.637 -11.158 5.770 1.00 93.56 85 ILE A N 1
ATOM 670 C CA . ILE A 1 85 ? -2.842 -11.072 4.929 1.00 93.56 85 ILE A CA 1
ATOM 671 C C . ILE A 1 85 ? -2.546 -11.496 3.489 1.00 93.56 85 ILE A C 1
ATOM 673 O O . ILE A 1 85 ? -3.341 -12.171 2.848 1.00 93.56 85 ILE A O 1
ATOM 677 N N . LEU A 1 86 ? -1.391 -11.097 2.957 1.00 92.69 86 LEU A N 1
ATOM 678 C CA . LEU A 1 86 ? -1.002 -11.420 1.588 1.00 92.69 86 LEU A CA 1
ATOM 679 C C . LEU A 1 86 ? -0.170 -12.702 1.487 1.00 92.69 86 LEU A C 1
ATOM 681 O O . LEU A 1 86 ? 0.289 -13.020 0.387 1.00 92.69 86 LEU A O 1
ATOM 685 N N . HIS A 1 87 ? 0.030 -13.435 2.588 1.00 92.38 87 HIS A N 1
ATOM 686 C CA . HIS A 1 87 ? 0.852 -14.648 2.663 1.00 92.38 87 HIS A CA 1
ATOM 687 C C . HIS A 1 87 ? 2.205 -14.483 1.949 1.00 92.38 87 HIS A C 1
ATOM 689 O O . HIS A 1 87 ? 2.548 -15.242 1.036 1.00 92.38 87 HIS A O 1
ATOM 695 N N . LEU A 1 88 ? 2.943 -13.427 2.300 1.00 91.44 88 LEU A N 1
ATOM 696 C CA . LEU A 1 88 ? 4.221 -13.103 1.669 1.00 91.44 88 LEU A CA 1
ATOM 697 C C . LEU A 1 88 ? 5.370 -13.850 2.338 1.00 91.44 88 LEU A C 1
ATOM 699 O O . LEU A 1 88 ? 5.437 -13.968 3.560 1.00 91.44 88 LEU A O 1
ATOM 703 N N . ARG A 1 89 ? 6.312 -14.310 1.514 1.00 88.12 89 ARG A N 1
ATOM 704 C CA . ARG A 1 89 ? 7.591 -14.856 1.969 1.00 88.12 89 ARG A CA 1
ATOM 705 C C . ARG A 1 89 ? 8.644 -13.768 1.874 1.00 88.12 89 ARG A C 1
ATOM 707 O O . ARG A 1 89 ? 8.675 -13.036 0.890 1.00 88.12 89 ARG A O 1
ATOM 714 N N . HIS A 1 90 ? 9.465 -13.643 2.908 1.00 87.44 90 HIS A N 1
ATOM 715 C CA . HIS A 1 90 ? 10.516 -12.637 2.916 1.00 87.44 90 HIS A CA 1
ATOM 716 C C . HIS A 1 90 ? 11.558 -12.989 1.839 1.00 87.44 90 HIS A C 1
ATOM 718 O O . HIS A 1 90 ? 12.004 -14.139 1.815 1.00 87.44 90 HIS A O 1
ATOM 724 N N . PRO A 1 91 ? 11.963 -12.045 0.968 1.00 82.88 91 PRO A N 1
ATOM 725 C CA . PRO A 1 91 ? 12.843 -12.338 -0.167 1.00 82.88 91 PRO A CA 1
ATOM 726 C C . PRO A 1 91 ? 14.230 -12.837 0.270 1.00 82.88 91 PRO A C 1
ATOM 728 O O . PRO A 1 91 ? 14.838 -13.653 -0.413 1.00 82.88 91 PRO A O 1
ATOM 731 N N . GLU A 1 92 ? 14.712 -12.385 1.431 1.00 78.94 92 GLU A N 1
ATOM 732 C CA . GLU A 1 92 ? 16.010 -12.791 1.998 1.00 78.94 92 GLU A CA 1
ATOM 733 C C . GLU A 1 92 ? 15.930 -13.998 2.955 1.00 78.94 92 GLU A C 1
ATOM 735 O O . GLU A 1 92 ? 16.959 -14.469 3.437 1.00 78.94 92 GLU A O 1
ATOM 740 N N . ALA A 1 93 ? 14.731 -14.513 3.261 1.00 74.31 93 ALA A N 1
ATOM 741 C CA . ALA A 1 93 ? 14.598 -15.656 4.165 1.00 74.31 93 ALA A CA 1
ATOM 742 C C . ALA A 1 93 ? 14.829 -16.970 3.405 1.00 74.31 93 ALA A C 1
ATOM 744 O O . ALA A 1 93 ? 13.887 -17.627 2.963 1.00 74.31 93 ALA A O 1
ATOM 745 N N . GLU A 1 94 ? 16.097 -17.362 3.268 1.00 67.56 94 GLU A N 1
ATOM 746 C CA . GLU A 1 94 ? 16.467 -18.711 2.814 1.00 67.56 94 GLU A CA 1
ATOM 747 C C . GLU A 1 94 ? 16.133 -19.772 3.885 1.00 67.56 94 GLU A C 1
ATOM 749 O O . GLU A 1 94 ? 15.714 -20.880 3.552 1.00 67.56 94 GLU A O 1
ATOM 754 N N . ASP A 1 95 ? 16.230 -19.402 5.169 1.00 68.12 95 ASP A N 1
ATOM 755 C CA . ASP A 1 95 ? 15.883 -20.243 6.317 1.00 68.12 95 ASP A CA 1
ATOM 756 C C . ASP A 1 95 ? 14.551 -19.795 6.961 1.00 68.12 95 ASP A C 1
ATOM 758 O O . ASP A 1 95 ? 14.473 -18.684 7.494 1.00 68.12 95 ASP A O 1
ATOM 762 N N . PRO A 1 96 ? 13.514 -20.659 7.030 1.00 62.62 96 PRO A N 1
ATOM 763 C CA . PRO A 1 96 ? 12.202 -20.317 7.603 1.00 62.62 96 PRO A CA 1
ATOM 764 C C . PRO A 1 96 ? 12.213 -19.940 9.092 1.00 62.62 96 PRO A C 1
ATOM 766 O O . PRO A 1 96 ? 11.212 -19.459 9.611 1.00 62.62 96 PRO A O 1
ATOM 769 N N . SER A 1 97 ? 13.312 -20.217 9.800 1.00 64.00 97 SER A N 1
ATOM 770 C CA . SER A 1 97 ? 13.438 -20.003 11.247 1.00 64.00 97 SER A CA 1
ATOM 771 C C . SER A 1 97 ? 14.088 -18.666 11.614 1.00 64.00 97 SER A C 1
ATOM 773 O O . SER A 1 97 ? 14.124 -18.329 12.799 1.00 64.00 97 SER A O 1
ATOM 775 N N . ALA A 1 98 ? 14.646 -17.936 10.646 1.00 69.06 98 ALA A N 1
ATOM 776 C CA . ALA A 1 98 ? 15.287 -16.654 10.898 1.00 69.06 98 ALA A CA 1
ATOM 777 C C . ALA A 1 98 ? 14.263 -15.520 10.747 1.00 69.06 98 ALA A C 1
ATOM 779 O O . ALA A 1 98 ? 13.803 -15.219 9.644 1.00 69.06 98 ALA A O 1
ATOM 780 N N . GLU A 1 99 ? 13.909 -14.883 11.864 1.00 70.19 99 GLU A N 1
ATOM 781 C CA . GLU A 1 99 ? 13.046 -13.701 11.876 1.00 70.19 99 GLU A CA 1
ATOM 782 C C . GLU A 1 99 ? 13.794 -12.503 11.276 1.00 70.19 99 GLU A C 1
ATOM 784 O O . GLU A 1 99 ? 14.634 -11.878 11.926 1.00 70.19 99 GLU A O 1
ATOM 789 N N . HIS A 1 100 ? 13.495 -12.193 10.014 1.00 80.56 100 HIS A N 1
ATOM 790 C CA . HIS A 1 100 ? 14.003 -11.005 9.335 1.00 80.56 100 HIS A CA 1
ATOM 791 C C . HIS A 1 100 ? 13.008 -9.844 9.501 1.00 80.56 100 HIS A C 1
ATOM 793 O O . HIS A 1 100 ? 11.809 -10.029 9.259 1.00 80.56 100 HIS A O 1
ATOM 799 N N . PRO A 1 101 ? 13.462 -8.650 9.929 1.00 87.25 101 PRO A N 1
ATOM 800 C CA . PRO A 1 101 ? 12.615 -7.465 9.969 1.00 87.25 101 PRO A CA 1
ATOM 801 C C . PRO A 1 101 ? 12.160 -7.078 8.561 1.00 87.25 101 PRO A C 1
ATOM 803 O O . PRO A 1 101 ? 12.989 -6.874 7.685 1.00 87.25 101 PRO A O 1
ATOM 806 N N . TRP A 1 102 ? 10.852 -6.917 8.366 1.00 90.25 102 TRP A N 1
ATOM 807 C CA . TRP A 1 102 ? 10.298 -6.488 7.085 1.00 90.25 102 TRP A CA 1
ATOM 808 C C . TRP A 1 102 ? 10.473 -4.982 6.877 1.00 90.25 102 TRP A C 1
ATOM 810 O O . TRP A 1 102 ? 10.021 -4.178 7.698 1.00 90.25 102 TRP A O 1
ATOM 820 N N . CYS A 1 103 ? 11.044 -4.592 5.741 1.00 92.06 103 CYS A N 1
ATOM 821 C CA . CYS A 1 103 ? 10.965 -3.231 5.224 1.00 92.06 103 CYS A CA 1
ATOM 822 C C . CYS A 1 103 ? 9.814 -3.092 4.213 1.00 92.06 103 CYS A C 1
ATOM 824 O O . CYS A 1 103 ? 9.392 -4.054 3.571 1.00 92.06 103 CYS A O 1
ATOM 826 N N . ALA A 1 104 ? 9.336 -1.860 4.002 1.00 93.81 104 ALA A N 1
ATOM 827 C CA . ALA A 1 104 ? 8.378 -1.548 2.938 1.00 93.81 104 ALA A CA 1
ATOM 828 C C . ALA A 1 104 ? 8.873 -2.010 1.554 1.00 93.81 104 ALA A C 1
ATOM 830 O O . ALA A 1 104 ? 8.074 -2.436 0.719 1.00 93.81 104 ALA A O 1
ATOM 831 N N . TRP A 1 105 ? 10.191 -1.951 1.330 1.00 94.38 105 TRP A N 1
ATOM 832 C CA . TRP A 1 105 ? 10.825 -2.465 0.119 1.00 94.38 105 TRP A CA 1
ATOM 833 C C . TRP A 1 105 ? 10.653 -3.983 -0.016 1.00 94.38 105 TRP A C 1
ATOM 835 O O . TRP A 1 105 ? 10.169 -4.436 -1.050 1.00 94.38 105 TRP A O 1
ATOM 845 N N . ASP A 1 106 ? 10.952 -4.748 1.037 1.00 94.69 106 ASP A N 1
ATOM 846 C CA . ASP A 1 106 ? 10.881 -6.218 1.037 1.00 94.69 106 ASP A CA 1
ATOM 847 C C . ASP A 1 106 ? 9.450 -6.714 0.820 1.00 94.69 106 ASP A C 1
ATOM 849 O O . ASP A 1 106 ? 9.221 -7.665 0.076 1.00 94.69 106 ASP A O 1
ATOM 853 N N . ILE A 1 107 ? 8.467 -6.020 1.406 1.00 95.19 107 ILE A N 1
ATOM 854 C CA . ILE A 1 107 ? 7.039 -6.288 1.177 1.00 95.19 107 ILE A CA 1
ATOM 855 C C . ILE A 1 107 ? 6.698 -6.110 -0.305 1.00 95.19 107 ILE A C 1
ATOM 857 O O . ILE A 1 107 ? 6.050 -6.969 -0.907 1.00 95.19 107 ILE A O 1
ATOM 861 N N . CYS A 1 108 ? 7.130 -5.002 -0.909 1.00 95.88 108 CYS A N 1
ATOM 862 C CA . CYS A 1 108 ? 6.862 -4.731 -2.318 1.00 95.88 108 CYS A CA 1
ATOM 863 C C . CYS A 1 108 ? 7.608 -5.705 -3.238 1.00 95.88 108 CYS A C 1
ATOM 865 O O . CYS A 1 108 ? 7.077 -6.088 -4.279 1.00 95.88 108 CYS A O 1
ATOM 867 N N . GLU A 1 109 ? 8.818 -6.120 -2.872 1.00 95.12 109 GLU A N 1
ATOM 868 C CA . GLU A 1 109 ? 9.593 -7.099 -3.625 1.00 95.12 109 GLU A CA 1
ATOM 869 C C . GLU A 1 109 ? 8.957 -8.493 -3.572 1.00 95.12 109 GLU A C 1
ATOM 871 O O . GLU A 1 109 ? 8.720 -9.090 -4.625 1.00 95.12 109 GLU A O 1
ATOM 876 N N . ALA A 1 110 ? 8.579 -8.967 -2.383 1.00 95.25 110 ALA A N 1
ATOM 877 C CA . ALA A 1 110 ? 7.850 -10.221 -2.210 1.00 95.25 110 ALA A CA 1
ATOM 878 C C . ALA A 1 110 ? 6.506 -10.204 -2.955 1.00 95.25 110 ALA A C 1
ATOM 880 O O . ALA A 1 110 ? 6.108 -11.191 -3.577 1.00 95.25 110 ALA A O 1
ATOM 881 N N . TRP A 1 111 ? 5.807 -9.064 -2.942 1.00 96.19 111 TRP A N 1
ATOM 882 C CA . TRP A 1 111 ? 4.563 -8.902 -3.691 1.00 96.19 111 TRP A CA 1
ATOM 883 C C . TRP A 1 111 ? 4.783 -8.921 -5.206 1.00 96.19 111 TRP A C 1
ATOM 885 O O . TRP A 1 111 ? 4.016 -9.554 -5.936 1.00 96.19 111 TRP A O 1
ATOM 895 N N . ALA A 1 112 ? 5.848 -8.271 -5.684 1.00 96.44 112 ALA A N 1
ATOM 896 C CA . ALA A 1 112 ? 6.244 -8.321 -7.085 1.00 96.44 112 ALA A CA 1
ATOM 897 C C . ALA A 1 112 ? 6.557 -9.755 -7.520 1.00 96.44 112 ALA A C 1
ATOM 899 O O . ALA A 1 112 ? 6.143 -10.167 -8.602 1.00 96.44 112 ALA A O 1
ATOM 900 N N . GLU A 1 113 ? 7.249 -10.526 -6.683 1.00 94.62 113 GLU A N 1
ATOM 901 C CA . GLU A 1 113 ? 7.534 -11.931 -6.954 1.00 94.62 113 GLU A CA 1
ATOM 902 C C . GLU A 1 113 ? 6.250 -12.766 -7.016 1.00 94.62 113 GLU A C 1
ATOM 904 O O . GLU A 1 113 ? 6.021 -13.432 -8.028 1.00 94.62 113 GLU A O 1
ATOM 909 N N . LYS A 1 114 ? 5.371 -12.650 -6.009 1.00 94.75 114 LYS A N 1
ATOM 910 C CA . LYS A 1 114 ? 4.093 -13.382 -5.947 1.00 94.75 114 LYS A CA 1
ATOM 911 C C . LYS A 1 114 ? 3.191 -13.095 -7.154 1.00 94.75 114 LYS A C 1
ATOM 913 O O . LYS A 1 114 ? 2.557 -14.004 -7.677 1.00 94.75 114 LYS A O 1
ATOM 918 N N . ARG A 1 115 ? 3.141 -11.842 -7.620 1.00 94.88 115 ARG A N 1
ATOM 919 C CA . ARG A 1 115 ? 2.335 -11.419 -8.784 1.00 94.88 115 ARG A CA 1
ATOM 920 C C . ARG A 1 115 ? 3.049 -11.555 -10.132 1.00 94.88 115 ARG A C 1
ATOM 922 O O . ARG A 1 115 ? 2.472 -11.205 -11.160 1.00 94.88 115 ARG A O 1
ATOM 929 N N . GLY A 1 116 ? 4.308 -11.992 -10.155 1.00 93.94 116 GLY A N 1
ATOM 930 C CA . GLY A 1 116 ? 5.093 -12.088 -11.390 1.00 93.94 116 GLY A CA 1
ATOM 931 C C . GLY A 1 116 ? 5.419 -10.730 -12.028 1.00 93.94 116 GLY A C 1
ATOM 932 O O . GLY A 1 116 ? 5.593 -10.622 -13.243 1.00 93.94 116 GLY A O 1
ATOM 933 N N . TYR A 1 117 ? 5.499 -9.662 -11.237 1.00 95.62 117 TYR A N 1
ATOM 934 C CA . TYR A 1 117 ? 5.869 -8.341 -11.723 1.00 95.62 117 TYR A CA 1
ATOM 935 C C . TYR A 1 117 ? 7.368 -8.272 -11.987 1.00 95.62 117 TYR A C 1
ATOM 937 O O . TYR A 1 117 ? 8.179 -8.189 -11.068 1.00 95.62 117 TYR A O 1
ATOM 945 N N . LYS A 1 118 ? 7.738 -8.305 -13.269 1.00 95.94 118 LYS A N 1
ATOM 946 C CA . LYS A 1 118 ? 9.130 -8.295 -13.720 1.00 95.94 118 LYS A CA 1
ATOM 947 C C . LYS A 1 118 ? 9.382 -7.162 -14.710 1.00 95.94 118 LYS A C 1
ATOM 949 O O . LYS A 1 118 ? 8.557 -6.850 -15.566 1.00 95.94 118 LYS A O 1
ATOM 954 N N . THR A 1 119 ? 10.568 -6.575 -14.623 1.00 95.44 119 THR A N 1
ATOM 955 C CA . THR A 1 119 ? 11.042 -5.544 -15.550 1.00 95.44 119 THR A CA 1
ATOM 956 C C . THR A 1 119 ? 11.448 -6.148 -16.897 1.00 95.44 119 THR A C 1
ATOM 958 O O . THR A 1 119 ? 12.189 -7.129 -16.957 1.00 95.44 119 THR A O 1
ATOM 961 N N . ALA A 1 120 ? 11.038 -5.516 -18.001 1.00 91.69 120 ALA A N 1
ATOM 962 C CA . ALA A 1 120 ? 11.244 -6.049 -19.354 1.00 91.69 120 ALA A CA 1
ATOM 963 C C . ALA A 1 120 ? 12.721 -6.251 -19.747 1.00 91.69 120 ALA A C 1
ATOM 965 O O . ALA A 1 120 ? 13.045 -7.149 -20.515 1.00 91.69 120 ALA A O 1
ATOM 966 N N . LYS A 1 121 ? 13.635 -5.411 -19.243 1.00 90.44 121 LYS A N 1
ATOM 967 C CA . LYS A 1 121 ? 15.049 -5.427 -19.662 1.00 90.44 121 LYS A CA 1
ATOM 968 C C . LYS A 1 121 ? 15.930 -6.401 -18.885 1.00 90.44 121 LYS A C 1
ATOM 970 O O . LYS A 1 121 ? 16.952 -6.822 -19.412 1.00 90.44 121 LYS A O 1
ATOM 975 N N . ALA A 1 122 ? 15.595 -6.684 -17.631 1.00 89.62 122 ALA A N 1
ATOM 976 C CA . ALA A 1 122 ? 16.495 -7.386 -16.714 1.00 89.62 122 ALA A CA 1
ATOM 977 C C . ALA A 1 122 ? 15.814 -8.513 -15.930 1.00 89.62 122 ALA A C 1
ATOM 979 O O . ALA A 1 122 ? 16.473 -9.120 -15.092 1.00 89.62 122 ALA A O 1
ATOM 980 N N . ALA A 1 123 ? 14.517 -8.761 -16.159 1.00 91.88 123 ALA A N 1
ATOM 981 C CA . ALA A 1 123 ? 13.715 -9.744 -15.430 1.00 91.88 123 ALA A CA 1
ATOM 982 C C . ALA A 1 123 ? 13.818 -9.617 -13.894 1.00 91.88 123 ALA A C 1
ATOM 984 O O . ALA A 1 123 ? 13.639 -10.590 -13.166 1.00 91.88 123 ALA A O 1
ATOM 985 N N . ARG A 1 124 ? 14.107 -8.409 -13.390 1.00 93.50 124 ARG A N 1
ATOM 986 C CA . ARG A 1 124 ? 14.116 -8.099 -11.952 1.00 93.50 124 ARG A CA 1
ATOM 987 C C . ARG A 1 124 ? 12.704 -7.816 -11.469 1.00 93.50 124 ARG A C 1
ATOM 989 O O . ARG A 1 124 ? 11.912 -7.309 -12.265 1.00 93.50 124 ARG A O 1
ATOM 996 N N . ASN A 1 125 ? 12.440 -8.078 -10.193 1.00 94.88 125 ASN A N 1
ATOM 997 C CA . ASN A 1 125 ? 11.186 -7.728 -9.528 1.00 94.88 125 ASN A CA 1
ATOM 998 C C . ASN A 1 125 ? 10.874 -6.233 -9.716 1.00 94.88 125 ASN A C 1
ATOM 1000 O O . ASN A 1 125 ? 11.719 -5.376 -9.453 1.00 94.88 125 ASN A O 1
ATOM 1004 N N . ASP A 1 126 ? 9.686 -5.922 -10.232 1.00 95.31 126 ASP A N 1
ATOM 1005 C CA . ASP A 1 126 ? 9.216 -4.546 -10.419 1.00 95.31 126 ASP A CA 1
ATOM 1006 C C . ASP A 1 126 ? 8.507 -4.061 -9.147 1.00 95.31 126 ASP A C 1
ATOM 1008 O O . ASP A 1 126 ? 7.289 -4.174 -8.983 1.00 95.31 126 ASP A O 1
ATOM 1012 N N . VAL A 1 127 ? 9.324 -3.538 -8.231 1.00 95.19 127 VAL A N 1
ATOM 1013 C CA . VAL A 1 127 ? 8.922 -3.100 -6.888 1.00 95.19 127 VAL A CA 1
ATOM 1014 C C . VAL A 1 127 ? 7.976 -1.892 -6.942 1.00 95.19 127 VAL A C 1
ATOM 1016 O O . VAL A 1 127 ? 7.044 -1.797 -6.148 1.00 95.19 127 VAL A O 1
ATOM 1019 N N . TYR A 1 128 ? 8.146 -0.994 -7.919 1.00 95.25 128 TYR A N 1
ATOM 1020 C CA . TYR A 1 128 ? 7.303 0.198 -8.059 1.00 95.25 128 TYR A CA 1
ATOM 1021 C C . TYR A 1 128 ? 5.894 -0.163 -8.547 1.00 95.25 128 TYR A C 1
ATOM 1023 O O . TYR A 1 128 ? 4.893 0.352 -8.035 1.00 95.25 128 TYR A O 1
ATOM 1031 N N . ARG A 1 129 ? 5.789 -1.086 -9.514 1.00 95.31 129 ARG A N 1
ATOM 1032 C CA . ARG A 1 129 ? 4.489 -1.609 -9.961 1.00 95.31 129 ARG A CA 1
ATOM 1033 C C . ARG A 1 129 ? 3.780 -2.374 -8.845 1.00 95.31 129 ARG A C 1
ATOM 1035 O O . ARG A 1 129 ? 2.571 -2.216 -8.670 1.00 95.31 129 ARG A O 1
ATOM 1042 N N . ALA A 1 130 ? 4.534 -3.148 -8.065 1.00 96.75 130 ALA A N 1
ATOM 1043 C CA . ALA A 1 130 ? 4.023 -3.829 -6.881 1.00 96.75 130 ALA A CA 1
ATOM 1044 C C . ALA A 1 130 ? 3.473 -2.847 -5.843 1.00 96.75 130 ALA A C 1
ATOM 1046 O O . ALA A 1 130 ? 2.316 -2.989 -5.445 1.00 96.75 130 ALA A O 1
ATOM 1047 N N . ALA A 1 131 ? 4.233 -1.810 -5.488 1.00 96.44 131 ALA A N 1
ATOM 1048 C CA . ALA A 1 131 ? 3.810 -0.798 -4.524 1.00 96.44 131 ALA A CA 1
ATOM 1049 C C . ALA A 1 131 ? 2.493 -0.117 -4.939 1.00 96.44 131 ALA A C 1
ATOM 1051 O O . ALA A 1 131 ? 1.550 -0.057 -4.155 1.00 96.44 131 ALA A O 1
ATOM 1052 N N . ASN A 1 132 ? 2.372 0.307 -6.201 1.00 95.06 132 ASN A N 1
ATOM 1053 C CA . ASN A 1 132 ? 1.135 0.914 -6.704 1.00 95.06 132 ASN A CA 1
ATOM 1054 C C . ASN A 1 132 ? -0.066 -0.035 -6.655 1.00 95.06 132 ASN A C 1
ATOM 1056 O O . ASN A 1 132 ? -1.181 0.399 -6.373 1.00 95.06 132 ASN A O 1
ATOM 1060 N N . SER A 1 133 ? 0.144 -1.325 -6.926 1.00 95.56 133 SER A N 1
ATOM 1061 C CA . SER A 1 133 ? -0.935 -2.306 -6.804 1.00 95.56 133 SER A CA 1
ATOM 1062 C C . SER A 1 133 ? -1.361 -2.526 -5.349 1.00 95.56 133 SER A C 1
ATOM 1064 O O . SER A 1 133 ? -2.553 -2.643 -5.100 1.00 95.56 133 SER A O 1
ATOM 1066 N N . LEU A 1 134 ? -0.431 -2.502 -4.385 1.00 95.81 134 LEU A N 1
ATOM 1067 C CA . LEU A 1 134 ? -0.756 -2.604 -2.956 1.00 95.81 134 LEU A CA 1
ATOM 1068 C C . LEU A 1 134 ? -1.588 -1.414 -2.481 1.00 95.81 134 LEU A C 1
ATOM 1070 O O . LEU A 1 134 ? -2.575 -1.599 -1.776 1.00 95.81 134 LEU A O 1
ATOM 1074 N N . LEU A 1 135 ? -1.230 -0.202 -2.910 1.00 95.06 135 LEU A N 1
ATOM 1075 C CA . LEU A 1 135 ? -2.002 0.999 -2.585 1.00 95.06 135 LEU A CA 1
ATOM 1076 C C . LEU A 1 135 ? -3.417 0.940 -3.171 1.00 95.06 135 LEU A C 1
ATOM 1078 O O . LEU A 1 135 ? -4.366 1.338 -2.505 1.00 95.06 135 LEU A O 1
ATOM 1082 N N . ARG A 1 136 ? -3.579 0.393 -4.383 1.00 94.94 136 ARG A N 1
ATOM 1083 C CA . ARG A 1 136 ? -4.907 0.167 -4.974 1.00 94.94 136 ARG A CA 1
ATOM 1084 C C . ARG A 1 136 ? -5.710 -0.860 -4.182 1.00 94.94 136 ARG A C 1
ATOM 1086 O O . ARG A 1 136 ? -6.841 -0.567 -3.839 1.00 94.94 136 ARG A O 1
ATOM 1093 N N . LEU A 1 137 ? -5.104 -1.980 -3.777 1.00 95.00 137 LEU A N 1
ATOM 1094 C CA . LEU A 1 137 ? -5.768 -2.965 -2.909 1.00 95.00 137 LEU A CA 1
ATOM 1095 C C . LEU A 1 137 ? -6.232 -2.365 -1.573 1.00 95.00 137 LEU A C 1
ATOM 1097 O O . LEU A 1 137 ? -7.248 -2.799 -1.032 1.00 95.00 137 LEU A O 1
ATOM 1101 N N . ALA A 1 138 ? -5.495 -1.392 -1.033 1.00 94.25 138 ALA A N 1
ATOM 1102 C CA . ALA A 1 138 ? -5.902 -0.672 0.169 1.00 94.25 138 ALA A CA 1
ATOM 1103 C C . ALA A 1 138 ? -7.110 0.240 -0.083 1.00 94.25 138 ALA A C 1
ATOM 1105 O O . ALA A 1 138 ? -8.068 0.197 0.683 1.00 94.25 138 ALA A O 1
ATOM 1106 N N . VAL A 1 139 ? -7.103 1.006 -1.178 1.00 92.44 139 VAL A N 1
ATOM 1107 C CA . VAL A 1 139 ? -8.233 1.876 -1.555 1.00 92.44 139 VAL A CA 1
ATOM 1108 C C . VAL A 1 139 ? -9.479 1.069 -1.937 1.00 92.44 139 VAL A C 1
ATOM 1110 O O . VAL A 1 139 ? -10.586 1.459 -1.579 1.00 92.44 139 VAL A O 1
ATOM 1113 N N . ASP A 1 140 ? -9.304 -0.087 -2.576 1.00 92.25 140 ASP A N 1
ATOM 1114 C CA . ASP A 1 140 ? -10.386 -1.024 -2.906 1.00 92.25 140 ASP A CA 1
ATOM 1115 C C . ASP A 1 140 ? -10.983 -1.698 -1.649 1.00 92.25 140 ASP A C 1
ATOM 1117 O O . ASP A 1 140 ? -11.962 -2.435 -1.743 1.00 92.25 140 ASP A O 1
ATOM 1121 N N . GLY A 1 141 ? -10.388 -1.494 -0.466 1.00 90.56 141 GLY A N 1
ATOM 1122 C CA . GLY A 1 141 ? -10.860 -2.039 0.810 1.00 90.56 141 GLY A CA 1
ATOM 1123 C C . GLY A 1 141 ? -10.439 -3.484 1.089 1.00 90.56 141 GLY A C 1
ATOM 1124 O O . GLY A 1 141 ? -10.718 -4.005 2.167 1.00 90.56 141 GLY A O 1
ATOM 1125 N N . ARG A 1 142 ? -9.709 -4.127 0.168 1.00 92.50 142 ARG A N 1
ATOM 1126 C CA . ARG A 1 142 ? -9.159 -5.480 0.372 1.00 92.50 142 ARG A CA 1
ATOM 1127 C C . ARG A 1 142 ? -8.099 -5.495 1.470 1.00 92.50 142 ARG A C 1
ATOM 1129 O O . ARG A 1 142 ? -8.003 -6.452 2.229 1.00 92.50 142 ARG A O 1
ATOM 1136 N N . LEU A 1 143 ? -7.321 -4.416 1.573 1.00 92.94 143 LEU A N 1
ATOM 1137 C CA . LEU A 1 143 ? -6.458 -4.142 2.722 1.00 92.94 143 LEU A CA 1
ATOM 1138 C C . LEU A 1 143 ? -7.087 -3.024 3.559 1.00 92.94 143 LEU A C 1
ATOM 1140 O O . LEU A 1 143 ? -6.792 -1.847 3.371 1.00 92.94 143 LEU A O 1
ATOM 1144 N N . SER A 1 144 ? -7.973 -3.403 4.479 1.00 89.75 144 SER A N 1
ATOM 1145 C CA . SER A 1 144 ? -8.732 -2.451 5.292 1.00 89.75 144 SER A CA 1
ATOM 1146 C C . SER A 1 144 ? -7.896 -1.864 6.432 1.00 89.75 144 SER A C 1
ATOM 1148 O O . SER A 1 144 ? -7.538 -2.563 7.382 1.00 89.75 144 SER A O 1
ATOM 1150 N N . LEU A 1 145 ? -7.659 -0.552 6.382 1.00 88.62 145 LEU A N 1
ATOM 1151 C CA . LEU A 1 145 ? -7.085 0.218 7.483 1.00 88.62 145 LEU A CA 1
ATOM 1152 C C . LEU A 1 145 ? -8.190 0.776 8.382 1.00 88.62 145 LEU A C 1
ATOM 1154 O O . LEU A 1 145 ? -9.038 1.537 7.928 1.00 88.62 145 LEU A O 1
ATOM 1158 N N . CYS A 1 146 ? -8.151 0.444 9.672 1.00 88.38 146 CYS A N 1
ATOM 1159 C CA . CYS A 1 146 ? -9.072 0.989 10.665 1.00 88.38 146 CYS A CA 1
ATOM 1160 C C . CYS A 1 146 ? -8.338 1.846 11.700 1.00 88.38 146 CYS A C 1
ATOM 1162 O O . CYS A 1 146 ? -7.281 1.468 12.210 1.00 88.38 146 CYS A O 1
ATOM 1164 N N . PHE A 1 147 ? -8.947 2.974 12.058 1.00 87.88 147 PHE A N 1
ATOM 1165 C CA . PHE A 1 147 ? -8.501 3.812 13.163 1.00 87.88 147 PHE A CA 1
ATOM 1166 C C . PHE A 1 147 ? -9.458 3.657 14.334 1.00 87.88 147 PHE A C 1
ATOM 1168 O O . PHE A 1 147 ? -10.677 3.697 14.173 1.00 87.88 147 PHE A O 1
ATOM 1175 N N . TYR A 1 148 ? -8.896 3.504 15.526 1.00 89.00 148 TYR A N 1
ATOM 1176 C CA . TYR A 1 148 ? -9.688 3.562 16.741 1.00 89.00 148 TYR A CA 1
ATOM 1177 C C . TYR A 1 148 ? -10.026 5.017 17.072 1.00 89.00 148 TYR A C 1
ATOM 1179 O O . TYR A 1 148 ? -9.170 5.891 16.893 1.00 89.00 148 TYR A O 1
ATOM 1187 N N . PRO A 1 149 ? -11.238 5.297 17.582 1.00 89.50 149 PRO A N 1
ATOM 1188 C CA . PRO A 1 149 ? -11.561 6.636 18.037 1.00 89.50 149 PRO A CA 1
ATOM 1189 C C . PRO A 1 149 ? -10.629 7.047 19.190 1.00 89.50 149 PRO A C 1
ATOM 1191 O O . PRO A 1 149 ? -10.126 6.193 19.934 1.00 89.50 149 PRO A O 1
ATOM 1194 N N . PRO A 1 150 ? -10.374 8.354 19.359 1.00 89.50 150 PRO A N 1
ATOM 1195 C CA . PRO A 1 150 ? -9.487 8.838 20.409 1.00 89.50 150 PRO A CA 1
ATOM 1196 C C . PRO A 1 150 ? -9.992 8.393 21.791 1.00 89.50 150 PRO A C 1
ATOM 1198 O O . PRO A 1 150 ? -11.173 8.525 22.100 1.00 89.50 150 PRO A O 1
ATOM 1201 N N . GLY A 1 151 ? -9.099 7.844 22.621 1.00 86.62 151 GLY A N 1
ATOM 1202 C CA . GLY A 1 151 ? -9.432 7.338 23.963 1.00 86.62 151 GLY A CA 1
ATOM 1203 C C . GLY A 1 151 ? -10.039 5.927 24.007 1.00 86.62 151 GLY A C 1
ATOM 1204 O O . GLY A 1 151 ? -10.266 5.396 25.094 1.00 86.62 151 GLY A O 1
ATOM 1205 N N . TYR A 1 152 ? -10.251 5.272 22.859 1.00 88.06 152 TYR A N 1
ATOM 1206 C CA . TYR A 1 152 ? -10.801 3.910 22.817 1.00 88.06 152 TYR A CA 1
ATOM 1207 C C . TYR A 1 152 ? -9.923 2.887 23.544 1.00 88.06 152 TYR A C 1
ATOM 1209 O O . TYR A 1 152 ? -10.426 2.064 24.304 1.00 88.06 152 TYR A O 1
ATOM 1217 N N . SER A 1 153 ? -8.603 2.961 23.354 1.00 86.31 153 SER A N 1
ATOM 1218 C CA . SER A 1 153 ? -7.648 2.030 23.965 1.00 86.31 153 SER A CA 1
ATOM 1219 C C . SER A 1 153 ? -7.671 2.062 25.494 1.00 86.31 153 SER A C 1
ATOM 1221 O O . SER A 1 153 ? -7.436 1.037 26.126 1.00 86.31 153 SER A O 1
ATOM 1223 N N . GLU A 1 154 ? -7.972 3.218 26.089 1.00 91.31 154 GLU A N 1
ATOM 1224 C CA . GLU A 1 154 ? -8.035 3.394 27.544 1.00 91.31 154 GLU A CA 1
ATOM 1225 C C . GLU A 1 154 ? -9.315 2.793 28.137 1.00 91.31 154 GLU A C 1
ATOM 1227 O O . GLU A 1 154 ? -9.297 2.237 29.232 1.00 91.31 154 GLU A O 1
ATOM 1232 N N . GLN A 1 155 ? -10.426 2.872 27.402 1.00 88.19 155 GLN A N 1
ATOM 1233 C CA . GLN A 1 155 ? -11.752 2.432 27.851 1.00 88.19 155 GLN A CA 1
ATOM 1234 C C . GLN A 1 155 ? -12.203 1.125 27.191 1.00 88.19 155 GLN A C 1
ATOM 1236 O O . GLN A 1 155 ? -13.384 0.782 27.225 1.00 88.19 155 GLN A O 1
ATOM 1241 N N . LYS A 1 156 ? -11.270 0.376 26.598 1.00 87.19 156 LYS A N 1
ATOM 1242 C CA . LYS A 1 156 ? -11.556 -0.815 25.791 1.00 87.19 156 LYS A CA 1
ATOM 1243 C C . LYS A 1 156 ? -12.468 -1.818 26.509 1.00 87.19 156 LYS A C 1
ATOM 1245 O O . LYS A 1 156 ? -13.462 -2.249 25.937 1.00 87.19 156 LYS A O 1
ATOM 1250 N N . GLY A 1 157 ? -12.199 -2.102 27.786 1.00 86.25 157 GLY A N 1
ATOM 1251 C CA . GLY A 1 157 ? -13.014 -3.037 28.574 1.00 86.25 157 GLY A CA 1
ATOM 1252 C C . GLY A 1 157 ? -14.457 -2.569 28.809 1.00 86.25 157 GLY A C 1
ATOM 1253 O O . GLY A 1 157 ? -15.372 -3.389 28.875 1.00 86.25 157 GLY A O 1
ATOM 1254 N N . THR A 1 158 ? -14.692 -1.258 28.887 1.00 88.75 158 THR A N 1
ATOM 1255 C CA . THR A 1 158 ? -16.046 -0.692 28.996 1.00 88.75 158 THR A CA 1
ATOM 1256 C C . THR A 1 158 ? -16.815 -0.881 27.692 1.00 88.75 158 THR A C 1
ATOM 1258 O O . THR A 1 158 ? -17.975 -1.278 27.717 1.00 88.75 158 THR A O 1
ATOM 1261 N N . TRP A 1 159 ? -16.164 -0.648 26.549 1.00 85.69 159 TRP A N 1
ATOM 1262 C CA . TRP A 1 159 ? -16.789 -0.788 25.232 1.00 85.69 159 TRP A CA 1
ATOM 1263 C C . TRP A 1 159 ? -17.076 -2.246 24.865 1.00 85.69 159 TRP A C 1
ATOM 1265 O O . TRP A 1 159 ? -18.124 -2.535 24.296 1.00 85.69 159 TRP A O 1
ATOM 1275 N N . GLU A 1 160 ? -16.189 -3.174 25.229 1.00 86.69 160 GLU A N 1
ATOM 1276 C CA . GLU A 1 160 ? -16.392 -4.613 24.997 1.00 86.69 160 GLU A CA 1
ATOM 1277 C C . GLU A 1 160 ? -17.535 -5.194 25.841 1.00 86.69 160 GLU A C 1
ATOM 1279 O O . GLU A 1 160 ? -18.214 -6.117 25.403 1.00 86.69 160 GLU A O 1
ATOM 1284 N N . SER A 1 161 ? -17.772 -4.644 27.035 1.00 88.12 161 SER A N 1
ATOM 1285 C CA . SER A 1 161 ? -18.842 -5.095 27.937 1.00 88.12 161 SER A CA 1
ATOM 1286 C C . SER A 1 161 ? -20.177 -4.369 27.740 1.00 88.12 161 SER A C 1
ATOM 1288 O O . SER A 1 161 ? -21.165 -4.731 28.382 1.00 88.12 161 SER A O 1
ATOM 1290 N N . HIS A 1 162 ? -20.237 -3.358 26.868 1.00 90.12 162 HIS A N 1
ATOM 1291 C CA . HIS A 1 162 ? -21.454 -2.580 26.651 1.00 90.12 162 HIS A CA 1
ATOM 1292 C C . HIS A 1 162 ? -22.536 -3.425 25.941 1.00 90.12 162 HIS A C 1
ATOM 1294 O O . HIS A 1 162 ? -22.230 -4.117 24.963 1.00 90.12 162 HIS A O 1
ATOM 1300 N N . PRO A 1 163 ? -23.812 -3.373 26.380 1.00 88.50 163 PRO A N 1
ATOM 1301 C CA . PRO A 1 163 ? -24.890 -4.169 25.784 1.00 88.50 163 PRO A CA 1
ATOM 1302 C C . PRO A 1 163 ? -25.107 -3.851 24.298 1.00 88.50 163 PRO A C 1
ATOM 1304 O O . PRO A 1 163 ? -25.315 -4.766 23.507 1.00 88.50 163 PRO A O 1
ATOM 1307 N N . GLU A 1 164 ? -24.954 -2.586 23.896 1.00 85.44 164 GLU A N 1
ATOM 1308 C CA . GLU A 1 164 ? -25.073 -2.177 22.488 1.00 85.44 164 GLU A CA 1
ATOM 1309 C C . GLU A 1 164 ? -24.023 -2.855 21.599 1.00 85.44 164 GLU A C 1
ATOM 1311 O O . GLU A 1 164 ? -24.331 -3.243 20.479 1.00 85.44 164 GLU A O 1
ATOM 1316 N N . THR A 1 165 ? -22.803 -3.088 22.097 1.00 84.00 165 THR A N 1
ATOM 1317 C CA . THR A 1 165 ? -21.766 -3.814 21.347 1.00 84.00 165 THR A CA 1
ATOM 1318 C C . THR A 1 165 ? -22.185 -5.262 21.095 1.00 84.00 165 THR A C 1
ATOM 1320 O O . THR A 1 165 ? -21.957 -5.796 20.012 1.00 84.00 165 THR A O 1
ATOM 1323 N N . THR A 1 166 ? -22.854 -5.888 22.068 1.00 81.50 166 THR A N 1
ATOM 1324 C CA . THR A 1 166 ? -23.377 -7.257 21.928 1.00 81.50 166 THR A CA 1
ATOM 1325 C C . THR A 1 166 ? -24.516 -7.305 20.909 1.00 81.50 166 THR A C 1
ATOM 1327 O O . THR A 1 166 ? -24.535 -8.180 20.044 1.00 81.50 166 THR A O 1
ATOM 1330 N N . GLU A 1 167 ? -25.439 -6.343 20.964 1.00 82.44 167 GLU A N 1
ATOM 1331 C CA . GLU A 1 167 ? -26.532 -6.226 19.992 1.00 82.44 167 GLU A CA 1
ATOM 1332 C C . GLU A 1 167 ? -26.009 -5.975 18.570 1.00 82.44 167 GLU A C 1
ATOM 1334 O O . GLU A 1 167 ? -26.483 -6.606 17.624 1.00 82.44 167 GLU A O 1
ATOM 1339 N N . LEU A 1 168 ? -24.987 -5.125 18.411 1.00 83.75 168 LEU A N 1
ATOM 1340 C CA . LEU A 1 168 ? -24.345 -4.851 17.122 1.00 83.75 168 LEU A CA 1
ATOM 1341 C C . LEU A 1 168 ? -23.684 -6.093 16.521 1.00 83.75 168 LEU A C 1
ATOM 1343 O O . LEU A 1 168 ? -23.809 -6.320 15.321 1.00 83.75 168 LEU A O 1
ATOM 1347 N N . VAL A 1 169 ? -23.019 -6.917 17.332 1.00 82.38 169 VAL A N 1
ATOM 1348 C CA . VAL A 1 169 ? -22.414 -8.176 16.866 1.00 82.38 169 VAL A CA 1
ATOM 1349 C C . VAL A 1 169 ? -23.482 -9.144 16.341 1.00 82.38 169 VAL A C 1
ATOM 1351 O O . VAL A 1 169 ? -23.286 -9.767 15.295 1.00 82.38 169 VAL A O 1
ATOM 1354 N N . VAL A 1 170 ? -24.628 -9.231 17.026 1.00 84.25 170 VAL A N 1
ATOM 1355 C CA . VAL A 1 170 ? -25.776 -10.043 16.589 1.00 84.25 170 VAL A CA 1
ATOM 1356 C C . VAL A 1 170 ? -26.379 -9.491 15.292 1.00 84.25 170 VAL A C 1
ATOM 1358 O O . VAL A 1 170 ? -26.640 -10.257 14.367 1.00 84.25 170 VAL A O 1
ATOM 1361 N N . LEU A 1 171 ? -26.553 -8.170 15.191 1.00 81.62 171 LEU A N 1
ATOM 1362 C CA . LEU A 1 171 ? -27.073 -7.490 13.997 1.00 81.62 171 LEU A CA 1
ATOM 1363 C C . LEU A 1 171 ? -26.148 -7.626 12.780 1.00 81.62 171 LEU A C 1
ATOM 1365 O O . LEU A 1 171 ? -26.632 -7.775 11.662 1.00 81.62 171 LEU A O 1
ATOM 1369 N N . GLN A 1 172 ? -24.829 -7.596 12.986 1.00 77.81 172 GLN A N 1
ATOM 1370 C CA . GLN A 1 172 ? -23.830 -7.762 11.925 1.00 77.81 172 GLN A CA 1
ATOM 1371 C C . GLN A 1 172 ? -23.699 -9.212 11.436 1.00 77.81 172 GLN A C 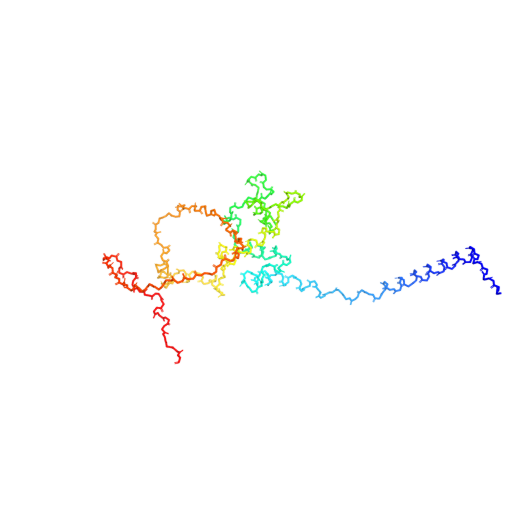1
ATOM 1373 O O . GLN A 1 172 ? -22.937 -9.463 10.506 1.00 77.81 172 GLN A O 1
ATOM 1378 N N . GLY A 1 173 ? -24.394 -10.172 12.061 1.00 67.25 173 GLY A N 1
ATOM 1379 C CA . GLY A 1 173 ? -24.344 -11.581 11.668 1.00 67.25 173 GLY A CA 1
ATOM 1380 C C . GLY A 1 173 ? -22.977 -12.242 11.878 1.00 67.25 173 GLY A C 1
ATOM 1381 O O . GLY A 1 173 ? -22.738 -13.321 11.350 1.00 67.25 173 GLY A O 1
ATOM 1382 N N . ARG A 1 174 ? -22.075 -11.622 12.655 1.00 60.84 174 ARG A N 1
ATOM 1383 C CA . ARG A 1 174 ? -20.687 -12.083 12.863 1.00 60.84 174 ARG A CA 1
ATOM 1384 C C . ARG A 1 174 ? -20.537 -13.199 13.905 1.00 60.84 174 ARG A C 1
ATOM 1386 O O . ARG A 1 174 ? -19.419 -13.519 14.292 1.00 60.84 174 ARG A O 1
ATOM 1393 N N . VAL A 1 175 ? -21.630 -13.801 14.378 1.00 47.47 175 VAL A N 1
ATOM 1394 C CA . VAL A 1 175 ? -21.581 -14.919 15.334 1.00 47.47 175 VAL A CA 1
ATOM 1395 C C . VAL A 1 175 ? -22.430 -16.087 14.844 1.00 47.47 175 VAL A C 1
ATOM 1397 O O . VAL A 1 175 ? -23.641 -16.128 15.048 1.00 47.47 175 VAL A O 1
ATOM 1400 N N . GLY A 1 176 ? -21.747 -17.079 14.275 1.00 36.81 176 GLY A N 1
ATOM 1401 C CA . GLY A 1 176 ? -22.019 -18.490 14.535 1.00 36.81 176 GLY A CA 1
ATOM 1402 C C . GLY A 1 176 ? -20.901 -19.039 15.439 1.00 36.81 176 GLY A C 1
ATOM 1403 O O . GLY A 1 176 ? -19.737 -18.716 15.206 1.00 36.81 176 GLY A O 1
ATOM 1404 N N . PRO A 1 177 ? -21.190 -19.820 16.497 1.00 44.44 177 PRO A N 1
ATOM 1405 C CA . PRO A 1 177 ? -20.167 -20.337 17.395 1.00 44.44 177 PRO A CA 1
ATOM 1406 C C . PRO A 1 177 ? -19.645 -21.684 16.879 1.00 44.44 177 PRO A C 1
ATOM 1408 O O . PRO A 1 177 ? -20.054 -22.718 17.394 1.00 44.44 177 PRO A O 1
ATOM 1411 N N . ALA A 1 178 ? -18.794 -21.684 15.852 1.00 37.72 178 ALA A N 1
ATOM 1412 C CA . ALA A 1 178 ? -17.870 -22.779 15.517 1.00 37.72 178 ALA A CA 1
ATOM 1413 C C . ALA A 1 178 ? -17.146 -22.476 14.198 1.00 37.72 178 ALA A C 1
ATOM 1415 O O . ALA A 1 178 ? -17.802 -22.349 13.173 1.00 37.72 178 ALA A O 1
ATOM 1416 N N . GLY A 1 179 ? -15.813 -22.462 14.243 1.00 36.31 179 GLY A N 1
ATOM 1417 C CA . GLY A 1 179 ? -14.961 -22.719 13.082 1.00 36.31 179 GLY A CA 1
ATOM 1418 C C . GLY A 1 179 ? -14.745 -21.543 12.136 1.00 36.31 179 GLY A C 1
ATOM 1419 O O . GLY A 1 179 ? -15.381 -21.472 11.094 1.00 36.31 179 GLY A O 1
ATOM 1420 N N . ASP A 1 180 ? -13.747 -20.711 12.439 1.00 39.84 180 ASP A N 1
ATOM 1421 C CA . ASP A 1 180 ? -12.850 -20.197 11.393 1.00 39.84 180 ASP A CA 1
ATOM 1422 C C . ASP A 1 180 ? -12.085 -21.404 10.799 1.00 39.84 180 ASP A C 1
ATOM 1424 O O . ASP A 1 180 ? -10.916 -21.635 11.109 1.00 39.84 180 ASP A O 1
ATOM 1428 N N . GLU A 1 181 ? -12.775 -22.237 10.020 1.00 37.97 181 GLU A N 1
ATOM 1429 C CA . GLU A 1 181 ? -12.173 -23.236 9.135 1.00 37.97 181 GLU A CA 1
ATOM 1430 C C . GLU A 1 181 ? -12.543 -22.844 7.698 1.00 37.97 181 GLU A C 1
ATOM 1432 O O . GLU A 1 181 ? -13.677 -23.018 7.271 1.00 37.97 181 GLU A O 1
ATOM 1437 N N . GLU A 1 182 ? -11.566 -22.222 7.035 1.00 42.53 182 GLU A N 1
ATOM 1438 C CA . GLU A 1 182 ? -11.280 -22.206 5.594 1.00 42.53 182 GLU A CA 1
ATOM 1439 C C . GLU A 1 182 ? -12.455 -22.282 4.600 1.00 42.53 182 GLU A C 1
ATOM 1441 O O . GLU A 1 182 ? -12.982 -23.353 4.322 1.00 42.53 182 GLU A O 1
ATOM 1446 N N . GLU A 1 183 ? -12.675 -21.185 3.871 1.00 32.69 183 GLU A N 1
ATOM 1447 C CA . GLU A 1 183 ? -12.639 -21.259 2.406 1.00 32.69 183 GLU A CA 1
ATOM 1448 C C . GLU A 1 183 ? -11.646 -20.193 1.918 1.00 32.69 183 GLU A C 1
ATOM 1450 O O . GLU A 1 183 ? -11.943 -19.000 1.853 1.00 32.69 183 GLU A O 1
ATOM 1455 N N . GLU A 1 184 ? -10.408 -20.622 1.642 1.00 35.91 184 GLU A N 1
ATOM 1456 C CA . GLU A 1 184 ? -9.508 -19.893 0.749 1.00 35.91 184 GLU A CA 1
ATOM 1457 C C . GLU A 1 184 ? -10.160 -19.882 -0.642 1.00 35.91 184 GLU A C 1
ATOM 1459 O O . GLU A 1 184 ? -9.897 -20.741 -1.483 1.00 35.91 184 GLU A O 1
ATOM 1464 N N . GLU A 1 185 ? -11.052 -18.925 -0.894 1.00 34.00 185 GLU A N 1
ATOM 1465 C CA . GLU A 1 185 ? -11.423 -18.578 -2.260 1.00 34.00 185 GLU A CA 1
ATOM 1466 C C . GLU A 1 185 ? -10.202 -17.901 -2.894 1.00 34.00 185 GLU A C 1
ATOM 1468 O O . GLU A 1 185 ? -9.948 -16.703 -2.733 1.00 34.00 185 GLU A O 1
ATOM 1473 N N . GLU A 1 186 ? -9.389 -18.702 -3.588 1.00 35.25 186 GLU A N 1
ATOM 1474 C CA . GLU A 1 186 ? -8.433 -18.222 -4.579 1.00 35.25 186 GLU A CA 1
ATOM 1475 C C . GLU A 1 186 ? -9.213 -17.490 -5.684 1.00 35.25 186 GLU A C 1
ATOM 1477 O O . GLU A 1 186 ? -9.505 -18.030 -6.750 1.00 35.25 186 GLU A O 1
ATOM 1482 N N . GLU A 1 187 ? -9.572 -16.232 -5.428 1.00 36.94 187 GLU A N 1
ATOM 1483 C CA . GLU A 1 187 ? -10.039 -15.300 -6.446 1.00 36.94 187 GLU A CA 1
ATOM 1484 C C . GLU A 1 187 ? -8.858 -15.012 -7.386 1.00 36.94 187 GLU A C 1
ATOM 1486 O O . GLU A 1 187 ? -8.066 -14.076 -7.211 1.00 36.94 187 GLU A O 1
ATOM 1491 N N . GLU A 1 188 ? -8.711 -15.884 -8.382 1.00 32.47 188 GLU A N 1
ATOM 1492 C CA . GLU A 1 188 ? -7.994 -15.660 -9.631 1.00 32.47 188 GLU A CA 1
ATOM 1493 C C . GLU A 1 188 ? -8.458 -14.317 -10.211 1.00 32.47 188 GLU A C 1
ATOM 1495 O O . GLU A 1 188 ? -9.512 -14.185 -10.832 1.00 32.47 188 GLU A O 1
ATOM 1500 N N . LEU A 1 189 ? -7.657 -13.281 -9.965 1.00 38.66 189 LEU A N 1
ATOM 1501 C CA . LEU A 1 189 ? -7.873 -11.929 -10.464 1.00 38.66 189 LEU A CA 1
ATOM 1502 C C . LEU A 1 189 ? -7.640 -11.895 -11.973 1.00 38.66 189 LEU A C 1
ATOM 1504 O O . LEU A 1 189 ? -6.591 -11.450 -12.447 1.00 38.66 189 LEU A O 1
ATOM 1508 N N . SER A 1 190 ? -8.636 -12.364 -12.718 1.00 31.83 190 SER A N 1
ATOM 1509 C CA . SER A 1 190 ? -8.724 -12.209 -14.161 1.00 31.83 190 SER A CA 1
ATOM 1510 C C . SER A 1 190 ? -8.952 -10.732 -14.482 1.00 31.83 190 SER A C 1
ATOM 1512 O O . SER A 1 190 ? -10.052 -10.189 -14.399 1.00 31.83 190 SER A O 1
ATOM 1514 N N . SER A 1 191 ? -7.851 -10.059 -14.798 1.00 37.09 191 SER A N 1
ATOM 1515 C CA . SER A 1 191 ? -7.819 -8.716 -15.366 1.00 37.09 191 SER A CA 1
ATOM 1516 C C . SER A 1 191 ? -8.474 -8.740 -16.751 1.00 37.09 191 SER A C 1
ATOM 1518 O O . SER A 1 191 ? -7.798 -9.024 -17.739 1.00 37.09 191 SER A O 1
ATOM 1520 N N . SER A 1 192 ? -9.763 -8.413 -16.838 1.00 35.72 192 SER A N 1
ATOM 1521 C CA . SER A 1 192 ? -10.413 -8.109 -18.118 1.00 35.72 192 SER A CA 1
ATOM 1522 C C . SER A 1 192 ? -9.803 -6.827 -18.697 1.00 35.72 192 SER A C 1
ATOM 1524 O O . SER A 1 192 ? -10.014 -5.739 -18.163 1.00 35.72 192 SER A O 1
ATOM 1526 N N . CYS A 1 193 ? -8.975 -6.958 -19.739 1.00 34.31 193 CYS A N 1
ATOM 1527 C CA . CYS A 1 193 ? -8.521 -5.827 -20.538 1.00 34.31 193 CYS A CA 1
ATOM 1528 C C . CYS A 1 193 ? -9.634 -5.436 -21.516 1.00 34.31 193 CYS A C 1
ATOM 1530 O O . CYS A 1 193 ? -10.079 -6.261 -22.311 1.00 34.31 193 CYS A O 1
ATOM 1532 N N . GLU A 1 194 ? -10.083 -4.188 -21.461 1.00 36.75 194 GLU A N 1
ATOM 1533 C CA . GLU A 1 194 ? -11.006 -3.647 -22.455 1.00 36.75 194 GLU A CA 1
ATOM 1534 C C . GLU A 1 194 ? -10.194 -3.184 -23.673 1.00 36.75 194 GLU A C 1
ATOM 1536 O O . GLU A 1 194 ? -9.365 -2.279 -23.581 1.00 36.75 194 GLU A O 1
ATOM 1541 N N . GLU A 1 195 ? -10.379 -3.877 -24.796 1.00 35.38 195 GLU A N 1
ATOM 1542 C CA . GLU A 1 195 ? -10.012 -3.400 -26.129 1.00 35.38 195 GLU A CA 1
ATOM 1543 C C . GLU A 1 195 ? -11.154 -2.504 -26.621 1.00 35.38 195 GLU A C 1
ATOM 1545 O O . GLU A 1 195 ? -12.301 -2.943 -26.717 1.00 35.38 195 GLU A O 1
ATOM 1550 N N . GLU A 1 196 ? -10.839 -1.243 -26.909 1.00 39.38 196 GLU A N 1
ATOM 1551 C CA . GLU A 1 196 ? -11.768 -0.308 -27.537 1.00 39.38 196 GLU A CA 1
ATOM 1552 C C . GLU A 1 196 ? -12.023 -0.741 -28.987 1.00 39.38 196 GLU A C 1
ATOM 1554 O O . GLU A 1 196 ? -11.133 -0.679 -29.837 1.00 39.38 196 GLU A O 1
ATOM 1559 N N . GLY A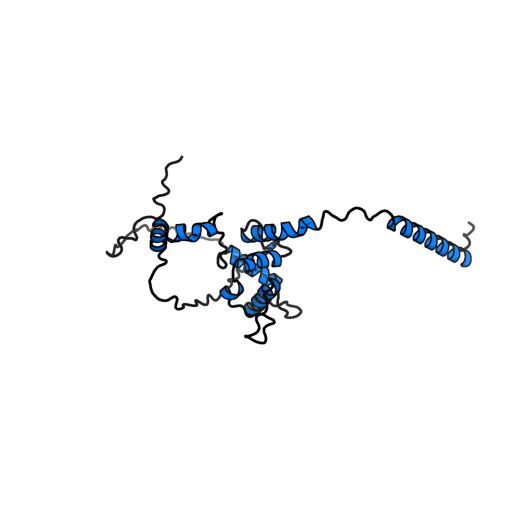 1 197 ? -13.247 -1.195 -29.257 1.00 34.28 197 GLY A N 1
ATOM 1560 C CA . GLY A 1 197 ? -13.768 -1.464 -30.593 1.00 34.28 197 GLY A CA 1
ATOM 1561 C C . GLY A 1 197 ? -14.938 -0.532 -30.890 1.00 34.28 197 GLY A C 1
ATOM 1562 O O . GLY A 1 197 ? -15.993 -0.628 -30.269 1.00 34.28 197 GLY A O 1
ATOM 1563 N N . GLU A 1 198 ? -14.716 0.388 -31.817 1.00 41.25 198 GLU A N 1
ATOM 1564 C CA . GLU A 1 198 ? -15.676 1.343 -32.368 1.00 41.25 198 GLU A CA 1
ATOM 1565 C C . GLU A 1 198 ? -16.587 0.713 -33.451 1.00 41.25 198 GLU A C 1
ATOM 1567 O O . GLU A 1 198 ? -16.178 -0.234 -34.117 1.00 41.25 198 GLU A O 1
ATOM 1572 N N . GLU A 1 199 ? -17.783 1.309 -33.634 1.00 36.44 199 GLU A N 1
ATOM 1573 C CA . GLU A 1 199 ? -18.807 1.080 -34.694 1.00 36.44 199 GLU A CA 1
ATOM 1574 C C . GLU A 1 199 ? -19.726 -0.159 -34.486 1.00 36.44 199 GLU A C 1
ATOM 1576 O O . GLU A 1 199 ? -19.267 -1.247 -34.174 1.00 36.44 199 GLU A O 1
ATOM 1581 N N . ASP A 1 200 ? -21.063 -0.125 -34.569 1.00 39.44 200 ASP A N 1
ATOM 1582 C CA . ASP A 1 200 ? -22.025 0.766 -35.225 1.00 39.44 200 ASP A CA 1
ATOM 1583 C C . ASP A 1 200 ? -23.371 0.789 -34.466 1.00 39.44 200 ASP A C 1
ATOM 1585 O O . ASP A 1 200 ? -23.773 -0.179 -33.817 1.00 39.44 200 ASP A O 1
ATOM 1589 N N . ARG A 1 201 ? -24.094 1.908 -34.579 1.00 51.72 201 ARG A N 1
ATOM 1590 C CA . ARG A 1 201 ? -25.490 2.058 -34.137 1.00 51.72 201 ARG A CA 1
ATOM 1591 C C . ARG A 1 201 ? -26.416 1.440 -35.183 1.00 51.72 201 ARG A C 1
ATOM 1593 O O . ARG A 1 201 ? -26.222 1.763 -36.344 1.00 51.72 201 ARG A O 1
ATOM 1600 N N . ASP A 1 202 ? -27.445 0.690 -34.773 1.00 39.28 202 ASP A N 1
ATOM 1601 C CA . ASP A 1 202 ? -28.813 0.836 -35.304 1.00 39.28 202 ASP A CA 1
ATOM 1602 C C . ASP A 1 202 ? -29.861 -0.051 -34.590 1.00 39.28 202 ASP A C 1
ATOM 1604 O O . ASP A 1 202 ? -29.633 -1.225 -34.319 1.00 39.28 202 ASP A O 1
ATOM 1608 N N . ALA A 1 203 ? -31.030 0.573 -34.385 1.00 44.12 203 ALA A N 1
ATOM 1609 C CA . ALA A 1 203 ? -32.403 0.043 -34.416 1.00 44.12 203 ALA A CA 1
ATOM 1610 C C . ALA A 1 203 ? -32.939 -0.920 -33.320 1.00 44.12 203 ALA A C 1
ATOM 1612 O O . ALA A 1 203 ? -32.794 -2.131 -33.403 1.00 44.12 203 ALA A O 1
ATOM 1613 N N . ASP A 1 204 ? -33.698 -0.312 -32.393 1.00 40.56 204 ASP A N 1
ATOM 1614 C CA . ASP A 1 204 ? -35.139 -0.545 -32.121 1.00 40.56 204 ASP A CA 1
ATOM 1615 C C . ASP A 1 204 ? -35.621 -1.935 -31.637 1.00 40.56 204 ASP A C 1
ATOM 1617 O O . ASP A 1 204 ? -35.730 -2.865 -32.430 1.00 40.56 204 ASP A O 1
ATOM 1621 N N . GLU A 1 205 ? -36.042 -2.030 -30.364 1.00 45.34 205 GLU A N 1
ATOM 1622 C CA . GLU A 1 205 ? -37.257 -2.774 -29.978 1.00 45.34 205 GLU A CA 1
ATOM 1623 C C . GLU A 1 205 ? -37.770 -2.342 -28.584 1.00 45.34 205 GLU A C 1
ATOM 1625 O O . GLU A 1 205 ? -37.126 -2.549 -27.554 1.00 45.34 205 GLU A O 1
ATOM 1630 N N . GLU A 1 206 ? -38.949 -1.717 -28.574 1.00 42.19 206 GLU A N 1
ATOM 1631 C CA . GLU A 1 206 ? -39.803 -1.469 -27.407 1.00 42.19 206 GLU A CA 1
ATOM 1632 C C . GLU A 1 206 ? -40.366 -2.798 -26.868 1.00 42.19 206 GLU A C 1
ATOM 1634 O O . GLU A 1 206 ? -40.902 -3.608 -27.627 1.00 42.19 206 GLU A O 1
ATOM 1639 N N . GLY A 1 207 ? -40.309 -3.003 -25.550 1.00 38.84 207 GLY A N 1
ATOM 1640 C CA . GLY A 1 207 ? -40.863 -4.184 -24.888 1.00 38.84 207 GLY A CA 1
ATOM 1641 C C . GLY A 1 207 ? -41.242 -3.902 -23.439 1.00 38.84 207 GLY A C 1
ATOM 1642 O O . GLY A 1 207 ? -40.443 -4.109 -22.530 1.00 38.84 207 GLY A O 1
ATOM 1643 N N . GLU A 1 208 ? -42.471 -3.424 -23.233 1.00 43.72 208 GLU A N 1
ATOM 1644 C CA . GLU A 1 208 ? -43.121 -3.338 -21.923 1.00 43.72 208 GLU A CA 1
ATOM 1645 C C . GLU A 1 208 ? -43.418 -4.740 -21.359 1.00 43.72 208 GLU A C 1
ATOM 1647 O O . GLU A 1 208 ? -43.877 -5.629 -22.078 1.00 43.72 208 GLU A O 1
ATOM 1652 N N . GLY A 1 209 ? -43.198 -4.924 -20.055 1.00 36.28 209 GLY A N 1
ATOM 1653 C CA . GLY A 1 209 ? -43.489 -6.169 -19.344 1.00 36.28 209 GLY A CA 1
ATOM 1654 C C . GLY A 1 209 ? -43.293 -6.025 -17.838 1.00 36.28 209 GLY A C 1
ATOM 1655 O O . GLY A 1 209 ? -42.296 -6.485 -17.292 1.00 36.28 209 GLY A O 1
ATOM 1656 N N . ASP A 1 210 ? -44.241 -5.347 -17.197 1.00 38.44 210 ASP A N 1
ATOM 1657 C CA . ASP A 1 210 ? -44.468 -5.332 -15.749 1.00 38.44 210 ASP A CA 1
ATOM 1658 C C . ASP A 1 210 ? -45.044 -6.693 -15.318 1.00 38.44 210 ASP A C 1
ATOM 1660 O O . ASP A 1 210 ? -45.994 -7.151 -15.948 1.00 38.44 210 ASP A O 1
ATOM 1664 N N . GLU A 1 211 ? -44.482 -7.341 -14.289 1.00 39.53 211 GLU A N 1
ATOM 1665 C CA . GLU A 1 211 ? -45.233 -8.229 -13.383 1.00 39.53 211 GLU A CA 1
ATOM 1666 C C . GLU A 1 211 ? -44.401 -8.583 -12.132 1.00 39.53 211 GLU A C 1
ATOM 1668 O O . GLU A 1 211 ? -43.584 -9.508 -12.103 1.00 39.53 211 GLU A O 1
ATOM 1673 N N . ASP A 1 212 ? -44.646 -7.822 -11.064 1.00 36.66 212 ASP A N 1
ATOM 1674 C CA . ASP A 1 212 ? -44.294 -8.153 -9.683 1.00 36.66 212 ASP A CA 1
ATOM 1675 C C . ASP A 1 212 ? -45.091 -9.378 -9.195 1.00 36.66 212 ASP A C 1
ATOM 1677 O O . ASP A 1 212 ? -46.323 -9.406 -9.237 1.00 36.66 212 ASP A O 1
ATOM 1681 N N . THR A 1 213 ? -44.424 -10.391 -8.632 1.00 38.66 213 THR A N 1
ATOM 1682 C CA . THR A 1 213 ? -45.092 -11.383 -7.766 1.00 38.66 213 THR A CA 1
ATOM 1683 C C . THR A 1 213 ? -44.149 -11.899 -6.667 1.00 38.66 213 THR A C 1
ATOM 1685 O O . THR A 1 213 ? -43.306 -12.759 -6.928 1.00 38.66 213 THR A O 1
ATOM 1688 N N . PRO A 1 214 ? -44.281 -11.442 -5.406 1.00 43.03 214 PRO A N 1
ATOM 1689 C CA . PRO A 1 214 ? -43.51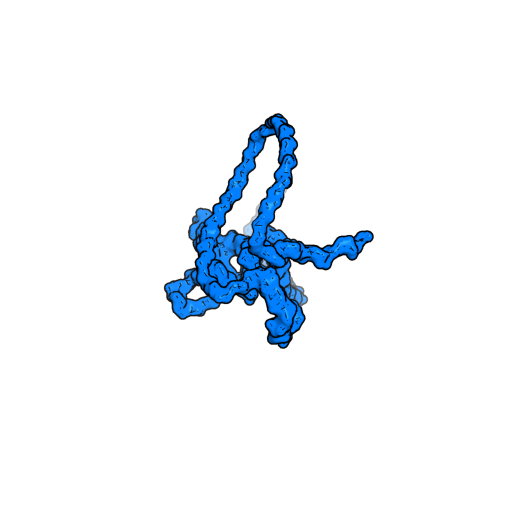1 -11.980 -4.288 1.00 43.03 214 PRO A CA 1
ATOM 1690 C C . PRO A 1 214 ? -44.200 -13.218 -3.689 1.00 43.03 214 PRO A C 1
ATOM 1692 O O . PRO A 1 214 ? -45.244 -13.121 -3.044 1.00 43.03 214 PRO A O 1
ATOM 1695 N N . THR A 1 215 ? -43.597 -14.401 -3.844 1.00 34.84 215 THR A N 1
ATOM 1696 C CA . THR A 1 215 ? -44.010 -15.602 -3.098 1.00 34.84 215 THR A CA 1
ATOM 1697 C C . THR A 1 215 ? -43.300 -15.648 -1.741 1.00 34.84 215 THR A C 1
ATOM 1699 O O . THR A 1 215 ? -42.114 -15.954 -1.639 1.00 34.84 215 THR A O 1
ATOM 1702 N N . SER A 1 216 ? -44.020 -15.312 -0.669 1.00 38.88 216 SER A N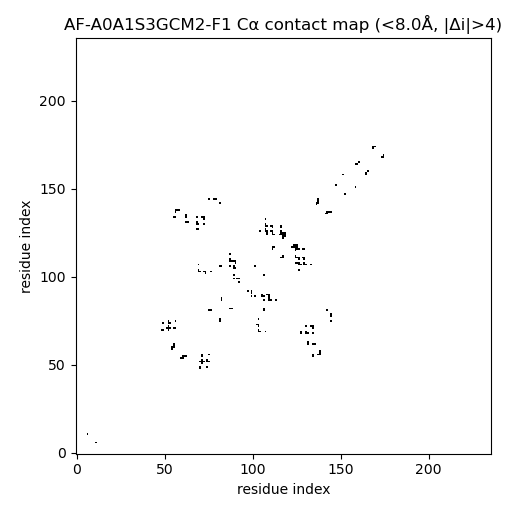 1
ATOM 1703 C CA . SER A 1 216 ? -43.536 -15.453 0.710 1.00 38.88 216 SER A CA 1
ATOM 1704 C C . SER A 1 216 ? -43.446 -16.926 1.128 1.00 38.88 216 SER A C 1
ATOM 1706 O O . SER A 1 216 ? -44.446 -17.642 1.109 1.00 38.88 216 SER A O 1
ATOM 1708 N N . ALA A 1 217 ? -42.269 -17.353 1.593 1.00 37.34 217 ALA A N 1
ATOM 1709 C CA . ALA A 1 217 ? -42.093 -18.556 2.407 1.00 37.34 217 ALA A CA 1
ATOM 1710 C C . ALA A 1 217 ? -41.967 -18.165 3.899 1.00 37.34 217 ALA A C 1
ATOM 1712 O O . ALA A 1 217 ? -41.310 -17.169 4.213 1.00 37.34 217 ALA A O 1
ATOM 1713 N N . PRO A 1 218 ? -42.581 -18.907 4.841 1.00 46.19 218 PRO A N 1
ATOM 1714 C CA . PRO A 1 218 ? -42.618 -18.531 6.249 1.00 46.19 218 PRO A CA 1
ATOM 1715 C C . PRO A 1 218 ? -41.391 -19.093 6.975 1.00 46.19 218 PRO A C 1
ATOM 1717 O O . PRO A 1 218 ? -41.317 -20.291 7.240 1.00 46.19 218 PRO A O 1
ATOM 1720 N N . GLY A 1 219 ? -40.421 -18.243 7.313 1.00 44.66 219 GLY A N 1
ATOM 1721 C CA . GLY A 1 219 ? -39.263 -18.716 8.074 1.00 44.66 219 GLY A CA 1
ATOM 1722 C C . GLY A 1 219 ? -38.081 -17.763 8.194 1.00 44.66 219 GLY A C 1
ATOM 1723 O O . GLY A 1 219 ? -36.962 -18.199 7.990 1.00 44.66 219 GLY A O 1
ATOM 1724 N N . SER A 1 220 ? -38.295 -16.485 8.515 1.00 41.78 220 SER A N 1
ATOM 1725 C CA . SER A 1 220 ? -37.275 -15.637 9.160 1.00 41.78 220 SER A CA 1
ATOM 1726 C C . SER A 1 220 ? -37.920 -14.321 9.594 1.00 41.78 220 SER A C 1
ATOM 1728 O O . SER A 1 220 ? -38.061 -13.383 8.814 1.00 41.78 220 SER A O 1
ATOM 1730 N N . CYS A 1 221 ? -38.365 -14.239 10.847 1.00 41.69 221 CYS A N 1
ATOM 1731 C CA . CYS A 1 221 ? -38.972 -13.029 11.411 1.00 41.69 221 CYS A CA 1
ATOM 1732 C C . CYS A 1 221 ? -37.950 -11.942 11.801 1.00 41.69 221 CYS A C 1
ATOM 1734 O O . CYS A 1 221 ? -38.327 -10.965 12.443 1.00 41.69 221 CYS A O 1
ATOM 1736 N N . LEU A 1 222 ? -36.678 -12.074 11.403 1.00 50.25 222 LEU A N 1
ATOM 1737 C CA . LEU A 1 222 ? -35.636 -11.071 11.660 1.00 50.25 222 LEU A CA 1
ATOM 1738 C C . LEU A 1 222 ? -35.130 -10.372 10.387 1.00 50.25 222 LEU A C 1
ATOM 1740 O O . LEU A 1 222 ? -34.436 -9.368 10.493 1.00 50.25 222 LEU A O 1
ATOM 1744 N N . ALA A 1 223 ? -35.534 -10.826 9.195 1.00 50.22 223 ALA A N 1
ATOM 1745 C CA . ALA A 1 223 ? -35.087 -10.264 7.915 1.00 50.22 223 ALA A CA 1
ATOM 1746 C C . ALA A 1 223 ? -35.887 -9.031 7.432 1.00 50.22 223 ALA A C 1
ATOM 1748 O O . ALA A 1 223 ? -35.574 -8.470 6.389 1.00 50.22 223 ALA A O 1
ATOM 1749 N N . ALA A 1 224 ? -36.930 -8.605 8.156 1.00 54.56 224 ALA A N 1
ATOM 1750 C CA . ALA A 1 224 ? -37.897 -7.613 7.666 1.00 54.56 224 ALA A CA 1
ATOM 1751 C C . ALA A 1 224 ? -37.747 -6.199 8.257 1.00 54.56 224 ALA A C 1
ATOM 1753 O O . ALA A 1 224 ? -38.587 -5.336 7.999 1.00 54.56 224 ALA A O 1
ATOM 1754 N N . ARG A 1 225 ? -36.721 -5.927 9.072 1.00 62.34 225 ARG A N 1
ATOM 1755 C CA . ARG A 1 225 ? -36.454 -4.552 9.520 1.00 62.34 225 ARG A CA 1
ATOM 1756 C C . ARG A 1 225 ? -35.453 -3.928 8.562 1.00 62.34 225 ARG A C 1
ATOM 1758 O O . ARG A 1 225 ? -34.285 -4.295 8.575 1.00 62.34 225 ARG A O 1
ATOM 1765 N N . ASN A 1 226 ? -35.930 -2.997 7.735 1.00 72.75 226 ASN A N 1
ATOM 1766 C CA . ASN A 1 226 ? -35.073 -2.169 6.895 1.00 72.75 226 ASN A CA 1
ATOM 1767 C C . ASN A 1 226 ? -34.027 -1.477 7.799 1.00 72.75 226 ASN A C 1
ATOM 1769 O O . ASN A 1 226 ? -34.424 -0.701 8.675 1.00 72.75 226 ASN A O 1
ATOM 1773 N N . PRO A 1 227 ? -32.721 -1.752 7.622 1.00 66.31 227 PRO A N 1
ATOM 1774 C CA . PRO A 1 227 ? -31.668 -1.218 8.486 1.00 66.31 227 PRO A CA 1
ATOM 1775 C C . PRO A 1 227 ? -31.560 0.312 8.416 1.00 66.31 227 PRO A C 1
ATOM 1777 O O . PRO A 1 227 ? -31.004 0.929 9.320 1.00 66.31 227 PRO A O 1
ATOM 1780 N N . TYR A 1 228 ? -32.144 0.929 7.386 1.00 62.97 228 TYR A N 1
ATOM 1781 C CA . TYR A 1 228 ? -32.138 2.374 7.165 1.00 62.97 228 TYR A CA 1
ATOM 1782 C C . TYR A 1 228 ? -33.417 3.078 7.633 1.00 62.97 228 TYR A C 1
ATOM 1784 O O . TYR A 1 228 ? -33.483 4.301 7.585 1.00 62.97 228 TYR A O 1
ATOM 1792 N N . ALA A 1 229 ? -34.416 2.351 8.151 1.00 75.19 229 ALA A N 1
ATOM 1793 C CA . ALA A 1 229 ? -35.675 2.944 8.623 1.00 75.19 229 ALA A CA 1
ATOM 1794 C C . ALA A 1 229 ? -35.507 3.922 9.806 1.00 75.19 229 ALA A C 1
ATOM 1796 O O . ALA A 1 229 ? -36.417 4.686 10.105 1.00 75.19 229 ALA A O 1
ATOM 1797 N N . LEU A 1 230 ? -34.359 3.893 10.493 1.00 66.06 230 LEU A N 1
ATOM 1798 C CA . LEU A 1 230 ? -34.026 4.818 11.582 1.00 66.06 230 LEU A CA 1
ATOM 1799 C C . LEU A 1 230 ? -33.473 6.168 11.100 1.00 66.06 230 LEU A C 1
ATOM 1801 O O . LEU A 1 230 ? -33.428 7.105 11.891 1.00 66.06 230 LEU A O 1
ATOM 1805 N N . LEU A 1 231 ? -33.068 6.290 9.833 1.00 72.31 231 LEU A N 1
ATOM 1806 C CA . LEU A 1 231 ? -32.524 7.526 9.254 1.00 72.31 231 LEU A CA 1
ATOM 1807 C C . LEU A 1 231 ? -33.636 8.395 8.642 1.00 72.31 231 LEU A C 1
ATOM 1809 O O . LEU A 1 231 ? -33.480 8.894 7.534 1.00 72.31 231 LEU A O 1
ATOM 1813 N N . GLY A 1 232 ? -34.770 8.495 9.343 1.00 62.94 232 GLY A N 1
ATOM 1814 C CA . GLY A 1 232 ? -36.025 9.070 8.859 1.00 62.94 232 GLY A CA 1
ATOM 1815 C C . GLY A 1 232 ? -35.900 10.389 8.086 1.00 62.94 232 GLY A C 1
ATOM 1816 O O . GLY A 1 232 ? -35.034 11.219 8.335 1.00 62.94 232 GLY A O 1
ATOM 1817 N N . GLU A 1 233 ? -36.841 10.549 7.164 1.00 65.62 233 GLU A N 1
ATOM 1818 C CA . GLU A 1 233 ? -37.048 11.587 6.139 1.00 65.62 233 GLU A CA 1
ATOM 1819 C C . GLU A 1 233 ? -37.381 12.994 6.692 1.00 65.62 233 GLU A C 1
ATOM 1821 O O . GLU A 1 233 ? -37.899 13.849 5.975 1.00 65.62 233 GLU A O 1
ATOM 1826 N N . ASP A 1 234 ? -37.059 13.270 7.954 1.00 60.31 234 ASP A N 1
ATOM 1827 C CA . ASP A 1 234 ? -37.373 14.536 8.614 1.00 60.31 234 ASP A CA 1
ATOM 1828 C C . ASP A 1 234 ? -36.142 15.452 8.670 1.00 60.31 234 ASP A C 1
ATOM 1830 O O . ASP A 1 234 ? -35.456 15.503 9.686 1.00 60.31 234 ASP A O 1
ATOM 1834 N N . GLU A 1 235 ? -35.871 16.165 7.569 1.00 55.03 235 GLU A N 1
ATOM 1835 C CA . GLU A 1 235 ? -35.373 17.558 7.541 1.00 55.03 235 GLU A CA 1
ATOM 1836 C C . GLU A 1 235 ? -35.194 18.031 6.079 1.00 55.03 235 GLU A C 1
ATOM 1838 O O . GLU A 1 235 ? -34.120 17.934 5.481 1.00 55.03 235 GLU A O 1
ATOM 1843 N N . CYS A 1 236 ? -36.273 18.563 5.495 1.00 45.16 236 CYS A N 1
ATOM 1844 C CA . CYS A 1 236 ? -36.261 19.496 4.362 1.00 45.16 236 CYS A CA 1
ATOM 1845 C C . CYS A 1 236 ? -37.298 20.597 4.605 1.00 45.16 236 CYS A C 1
ATOM 1847 O O . CYS A 1 236 ? -38.426 20.260 5.030 1.00 45.16 236 CYS A O 1
#

Mean predicted aligned error: 19.63 Å

Radius of gyration: 33.61 Å; Cα contacts (8 Å, |Δi|>4): 122; chains: 1; bounding box: 100×70×74 Å

Solvent-accessible surface area (backbone atoms only — not comparable to full-atom values): 15719 Å² total; per-residue (Å²): 132,87,79,82,78,78,79,53,69,68,59,54,51,50,54,54,50,56,53,48,53,56,54,50,56,54,53,62,62,59,72,75,78,71,86,88,84,86,84,74,63,74,77,53,53,75,63,44,53,61,55,51,18,50,39,42,60,71,62,77,42,66,75,92,73,56,88,66,49,51,52,30,48,33,56,47,51,76,77,39,68,54,52,66,78,66,69,54,60,63,80,85,54,85,50,96,84,61,90,71,86,84,45,46,65,46,55,17,36,25,46,4,56,77,71,66,33,55,36,92,90,73,70,41,64,26,36,68,64,26,30,54,50,53,53,47,38,33,61,74,49,78,48,71,85,83,81,79,63,91,67,42,84,82,44,41,72,60,55,72,68,33,67,67,50,55,53,48,42,61,73,70,64,77,71,73,99,72,73,101,67,82,81,84,75,80,76,76,81,77,78,81,77,84,77,93,78,83,90,83,90,83,83,89,82,93,79,91,81,90,81,90,78,89,84,85,77,95,83,66,97,76,78,77,67,66,89,64,69,82,71,59,92,82,85,130

Secondary structure (DSSP, 8-state):
-PPPPPPPHHHHHHHHHHHHHHHHHHHHHHSSS--S--SSSHHHHHHHHHHHHHHHHTTSS-GGG-S-HHHHHHHHHTTS-HHHHTTPPPTT-SSTTS-PPPPHHHHHHHHHHHTT-B-TTT--B-HHHHHHHHHHHHHTTSS----PPTTTTTSHHHHHH-HHHHHHHHHTT---SS---------------------------------------S--TTTTS-TTTTS-S---

Sequence (236 aa):
MPRKKPFSVKQKKKQLQDKRERKRGLQDGLRSSSNSRSGSRERREEQTDTSDGESVLAGIYPIAQIQEPYTAVGYLASRIPVQAILHLRHPEAEDPSAEHPWCAWDICEAWAEKRGYKTAKAARNDVYRAANSLLRLAVDGRLSLCFYPPGYSEQKGTWESHPETTELVVLQGRVGPAGDEEEEEEEELSSSCEEEGEEDRDADEEGEGDEDTPTSAPGSCLAARNPYALLGEDEC

Foldseek 3Di:
DDDDDDDDPVRVVVVVVVVVVVVVVVVVVVVVPPPDDDDPPVVVVVVVLLVVLVCLLVVVDDLVPDPCLLSVLQNLVVQDVLCVLVVFDFPPCPDPPDDDDDGSQRSLQSQQVVVLPADPPPRHRPSSVSSSVVSVCSNVCVSDDDDDDPCCVVCVVVCVPDVVNVVVCVVVVVDDPDDPDDDPPPPPPPPDDDDDDDDDDDDDDDDDDDDDDDDDDPDDPPPPDDPCVVVDPPDD